Protein AF-A0A8T3XRZ5-F1 (afdb_monomer_lite)

Secondary structure (DSSP, 8-state):
-------------------------S-TTTTT-TTEEESSSSPP-GGG--SPTT---TT--S---TT-SEE--EEEEEEEEEEEE-SSS-EEEEEEEEEEEEEETTT-EE-GGGTT-HHHHHHHHHHHHHHHHHHHHHHHHHHHHTBT--EEPGGGS--HHHHHHHHHHHHHHHHHHHHHHHHHHHHHHHHHHTTTT-TT--

Radius of gyration: 25.43 Å; chains: 1; bounding box: 67×71×66 Å

Sequence (202 aa):
MTKTILGVSCLLTIAISSILFNNWSSAAYAQNDPNLIPWGENRLQFSDFQGVPDTFPDDYVGDQGDDFWAFTWTTTYYNWWPQITQNQPCMYTITAFDDNAYFYKNISWVKSEHASDMYILNHEQKHFDITEIQVRKINEIVAAEFLGKQFACPSGQSQYDAINEKISQDLQPAIDQIIQETNQMNLDYDAQTNHGMDSQMQ

Structure (mmCIF, N/CA/C/O backbone):
data_AF-A0A8T3XRZ5-F1
#
_entry.id   AF-A0A8T3XRZ5-F1
#
loop_
_atom_site.group_PDB
_atom_site.id
_atom_site.type_symbol
_atom_site.label_atom_id
_atom_site.label_alt_id
_atom_site.label_comp_id
_atom_site.label_asym_id
_atom_site.label_entity_id
_atom_site.label_seq_id
_atom_site.pdbx_PDB_ins_code
_atom_site.Cartn_x
_atom_site.Cartn_y
_atom_site.Cartn_z
_atom_site.occupancy
_atom_site.B_iso_or_equiv
_atom_site.auth_seq_id
_atom_site.auth_comp_id
_atom_site.auth_asym_id
_atom_site.auth_atom_id
_atom_site.pdbx_PDB_model_num
ATOM 1 N N . MET A 1 1 ? -46.319 -54.247 41.479 1.00 39.28 1 MET A N 1
ATOM 2 C CA . MET A 1 1 ? -45.982 -54.851 40.168 1.00 39.28 1 MET A CA 1
ATOM 3 C C . MET A 1 1 ? -47.066 -54.367 39.216 1.00 39.28 1 MET A C 1
ATOM 5 O O . MET A 1 1 ? -48.216 -54.569 39.551 1.00 39.28 1 MET A O 1
ATOM 9 N N . THR A 1 2 ? -46.856 -53.592 38.159 1.00 38.38 2 THR A N 1
ATOM 10 C CA . THR A 1 2 ? -45.688 -53.351 37.303 1.00 38.38 2 THR A CA 1
ATOM 11 C C . THR A 1 2 ? -45.967 -52.039 36.549 1.00 38.38 2 THR A C 1
ATOM 13 O O . THR A 1 2 ? -47.099 -51.783 36.151 1.00 38.38 2 THR A O 1
ATOM 16 N N . LYS A 1 3 ? -44.940 -51.194 36.404 1.00 36.56 3 LYS A N 1
ATOM 17 C CA . LYS A 1 3 ? -44.907 -49.982 35.561 1.00 36.56 3 LYS A CA 1
ATOM 18 C C . LYS A 1 3 ? -44.992 -50.346 34.069 1.00 36.56 3 LYS A C 1
ATOM 20 O O . LYS A 1 3 ? -44.602 -51.461 33.742 1.00 36.56 3 LYS A O 1
ATOM 25 N N . THR A 1 4 ? -45.404 -49.403 33.204 1.00 37.47 4 THR A N 1
ATOM 26 C CA . THR A 1 4 ? -44.738 -48.934 31.944 1.00 37.47 4 THR A CA 1
ATOM 27 C C . THR A 1 4 ? -45.658 -47.873 31.290 1.00 37.47 4 THR A C 1
ATOM 29 O O . THR A 1 4 ? -46.754 -48.209 30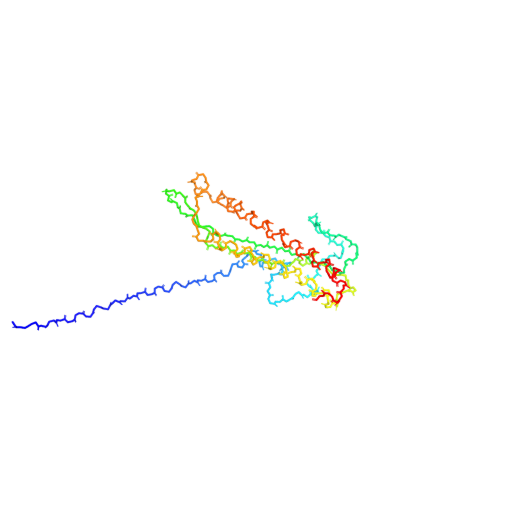.865 1.00 37.47 4 THR A O 1
ATOM 32 N N . ILE A 1 5 ? -45.458 -46.569 31.525 1.00 39.56 5 ILE A N 1
ATOM 33 C CA . ILE A 1 5 ? -44.688 -45.567 30.739 1.00 39.56 5 ILE A CA 1
ATOM 34 C C . ILE A 1 5 ? -45.301 -45.259 29.353 1.00 39.56 5 ILE A C 1
ATOM 36 O O . ILE A 1 5 ? -45.056 -45.969 28.383 1.00 39.56 5 ILE A O 1
ATOM 40 N N . LEU A 1 6 ? -46.039 -44.139 29.275 1.00 37.19 6 LEU A N 1
ATOM 41 C CA . LEU A 1 6 ? -46.280 -43.389 28.038 1.00 37.19 6 LEU A CA 1
ATOM 42 C C . LEU A 1 6 ? -44.983 -42.668 27.644 1.00 37.19 6 LEU A C 1
ATOM 44 O O . LEU A 1 6 ? -44.492 -41.822 28.391 1.00 37.19 6 LEU A O 1
ATOM 48 N N . GLY A 1 7 ? -44.443 -42.991 26.472 1.00 32.53 7 GLY A N 1
ATOM 49 C CA . GLY A 1 7 ? -43.369 -42.227 25.847 1.00 32.53 7 GLY A CA 1
ATOM 50 C C . GLY A 1 7 ? -43.933 -40.984 25.165 1.00 32.53 7 GLY A C 1
ATOM 51 O O . GLY A 1 7 ? -44.536 -41.084 24.101 1.00 32.53 7 GLY A O 1
ATOM 52 N N . VAL A 1 8 ? -43.731 -39.813 25.768 1.00 41.00 8 VAL A N 1
ATOM 53 C CA . VAL A 1 8 ? -43.855 -38.527 25.074 1.00 41.00 8 VAL A CA 1
ATOM 54 C C . VAL A 1 8 ? -42.503 -38.253 24.425 1.00 41.00 8 VAL A C 1
ATOM 56 O O . VAL A 1 8 ? -41.519 -37.979 25.109 1.00 41.00 8 VAL A O 1
ATOM 59 N N . SER A 1 9 ? -42.446 -38.379 23.102 1.00 34.31 9 SER A N 1
ATOM 60 C CA . SER A 1 9 ? -41.270 -38.010 22.319 1.00 34.31 9 SER A CA 1
ATOM 61 C C . SER A 1 9 ? -41.180 -36.485 22.269 1.00 34.31 9 SER A C 1
ATOM 63 O O . SER A 1 9 ? -41.920 -35.831 21.539 1.00 34.31 9 SER A O 1
ATOM 65 N N . CYS A 1 10 ? -40.300 -35.918 23.092 1.00 33.16 10 CYS A N 1
ATOM 66 C CA . CYS A 1 10 ? -39.935 -34.508 23.058 1.00 33.16 10 CYS A CA 1
ATOM 67 C C . CYS A 1 10 ? -39.042 -34.276 21.831 1.00 33.16 10 CYS A C 1
ATOM 69 O O . CYS A 1 10 ? -37.860 -34.618 21.842 1.00 33.16 10 CYS A O 1
ATOM 71 N N . LEU A 1 11 ? -39.614 -33.758 20.743 1.00 34.34 11 LEU A N 1
ATOM 72 C CA . LEU A 1 11 ? -38.836 -33.263 19.611 1.00 34.34 11 LEU A CA 1
ATOM 73 C C . LEU A 1 11 ? -38.225 -31.915 20.013 1.00 34.34 11 LEU A C 1
ATOM 75 O O . LEU A 1 11 ? -38.887 -30.882 19.954 1.00 34.34 11 LEU A O 1
ATOM 79 N N . LEU A 1 12 ? -36.957 -31.932 20.432 1.00 33.78 12 LEU A N 1
ATOM 80 C CA . LEU A 1 12 ? -36.115 -30.738 20.433 1.00 33.78 12 LEU A CA 1
ATOM 81 C C . LEU A 1 12 ? -35.867 -30.342 18.971 1.00 33.78 12 LEU A C 1
ATOM 83 O O . LEU A 1 12 ? -34.987 -30.884 18.305 1.00 33.78 12 LEU A O 1
ATOM 87 N N . THR A 1 13 ? -36.636 -29.390 18.458 1.00 37.16 13 THR A N 1
ATOM 88 C CA . THR A 1 13 ? -36.247 -28.644 17.261 1.00 37.16 13 THR A CA 1
ATOM 89 C C . THR A 1 13 ? -35.191 -27.624 17.670 1.00 37.16 13 THR A C 1
ATOM 91 O O . THR A 1 13 ? -35.514 -26.537 18.147 1.00 37.16 13 THR A O 1
ATOM 94 N N . ILE A 1 14 ? -33.919 -27.987 17.515 1.00 39.69 14 ILE A N 1
ATOM 95 C CA . ILE A 1 14 ? -32.822 -27.019 17.512 1.00 39.69 14 ILE A CA 1
ATOM 96 C C . ILE A 1 14 ? -32.972 -26.229 16.211 1.00 39.69 14 ILE A C 1
ATOM 98 O O . ILE A 1 14 ? -32.652 -26.724 15.132 1.00 39.69 14 ILE A O 1
ATOM 102 N N . ALA A 1 15 ? -33.522 -25.020 16.304 1.00 37.25 15 ALA A N 1
ATOM 103 C CA . ALA A 1 15 ? -33.451 -24.056 15.221 1.00 37.25 15 ALA A CA 1
ATOM 104 C C . ALA A 1 15 ? -31.984 -23.635 15.087 1.00 37.25 15 ALA A C 1
ATOM 106 O O . ALA A 1 15 ? -31.491 -22.803 15.845 1.00 37.25 15 ALA A O 1
ATOM 107 N N . ILE A 1 16 ? -31.267 -24.258 14.152 1.00 39.75 16 ILE A N 1
ATOM 108 C CA . ILE A 1 16 ? -29.979 -23.750 13.690 1.00 39.75 16 ILE A CA 1
ATOM 109 C C . ILE A 1 16 ? -30.313 -22.497 12.887 1.00 39.75 16 ILE A C 1
ATOM 111 O O . ILE A 1 16 ? -30.637 -22.565 11.704 1.00 39.75 16 ILE A O 1
ATOM 115 N N . SER A 1 17 ? -30.311 -21.347 13.553 1.00 38.88 17 SER A N 1
ATOM 116 C CA . SER A 1 17 ? -30.256 -20.056 12.885 1.00 38.88 17 SER A CA 1
ATOM 117 C C . SER A 1 17 ? -28.909 -19.982 12.177 1.00 38.88 17 SER A C 1
ATOM 119 O O . SER A 1 17 ? -27.896 -19.618 12.770 1.00 38.88 17 SER A O 1
ATOM 121 N N . SER A 1 18 ? -28.893 -20.401 10.915 1.00 37.06 18 SER A N 1
ATOM 122 C CA . SER A 1 18 ? -27.820 -20.120 9.976 1.00 37.06 18 SER A CA 1
ATOM 123 C C . SER A 1 18 ? -27.741 -18.606 9.824 1.00 3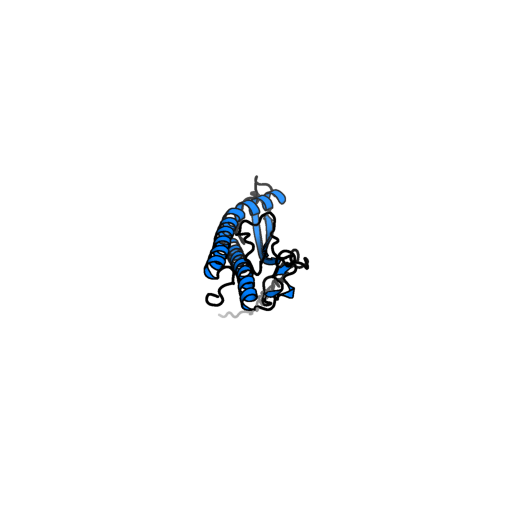7.06 18 SER A C 1
ATOM 125 O O . SER A 1 18 ? -28.510 -18.003 9.074 1.00 37.06 18 SER A O 1
ATOM 127 N N . ILE A 1 19 ? -26.845 -17.993 10.596 1.00 46.75 19 ILE A N 1
ATOM 128 C CA . ILE A 1 19 ? -26.370 -16.639 10.348 1.00 46.75 19 ILE A CA 1
ATOM 129 C C . ILE A 1 19 ? -25.668 -16.721 8.997 1.00 46.75 19 ILE A C 1
ATOM 131 O O . ILE A 1 19 ? -24.541 -17.200 8.886 1.00 46.75 19 ILE A O 1
ATOM 135 N N . LEU A 1 20 ? -26.391 -16.339 7.948 1.00 37.19 20 LEU A N 1
ATOM 136 C CA . LEU A 1 20 ? -25.789 -16.003 6.674 1.00 37.19 20 LEU A CA 1
ATOM 137 C C . LEU A 1 20 ? -24.911 -14.786 6.958 1.00 37.19 20 LEU A C 1
ATOM 139 O O . LEU A 1 20 ? -25.412 -13.673 7.110 1.00 37.19 20 LEU A O 1
ATOM 143 N N . PHE A 1 21 ? -23.607 -15.016 7.100 1.00 40.97 21 PHE A N 1
ATOM 144 C CA . PHE A 1 21 ? -22.623 -13.959 6.952 1.00 40.97 21 PHE A CA 1
ATOM 145 C C . PHE A 1 21 ? -22.767 -13.464 5.516 1.00 40.97 21 PHE A C 1
ATOM 147 O O . PHE A 1 21 ? -22.268 -14.073 4.571 1.00 40.97 21 PHE A O 1
ATOM 154 N N . ASN A 1 22 ? -23.546 -12.398 5.343 1.00 37.81 22 ASN A N 1
ATOM 155 C CA . ASN A 1 22 ? -23.473 -11.600 4.140 1.00 37.81 22 ASN A CA 1
ATOM 156 C C . ASN A 1 22 ? -22.038 -11.083 4.090 1.00 37.81 22 ASN A C 1
ATOM 158 O O . ASN A 1 22 ? -21.682 -10.180 4.844 1.00 37.81 22 ASN A O 1
ATOM 162 N N . ASN A 1 23 ? -21.224 -11.695 3.231 1.00 39.88 23 ASN A N 1
ATOM 163 C CA . ASN A 1 23 ? -19.981 -11.119 2.752 1.00 39.88 23 ASN A CA 1
ATOM 164 C C . ASN A 1 23 ? -20.349 -9.823 2.029 1.00 39.88 23 ASN A C 1
ATOM 166 O O . ASN A 1 23 ? -20.538 -9.796 0.815 1.00 39.88 23 ASN A O 1
ATOM 170 N N . TRP A 1 24 ? -20.526 -8.748 2.789 1.00 41.47 24 TRP A N 1
ATOM 171 C CA . TRP A 1 24 ? -20.353 -7.413 2.260 1.00 41.47 24 TRP A CA 1
ATOM 172 C C . TRP A 1 24 ? -18.864 -7.297 1.995 1.00 41.47 24 TRP A C 1
ATOM 174 O O . TRP A 1 24 ? -18.082 -7.009 2.890 1.00 41.47 24 TRP A O 1
ATOM 184 N N . SER A 1 25 ? -18.481 -7.638 0.769 1.00 45.94 25 SER A N 1
ATOM 185 C CA . SER A 1 25 ? -17.189 -7.283 0.207 1.00 45.94 25 SER A CA 1
ATOM 186 C C . SER A 1 25 ? -16.965 -5.797 0.478 1.00 45.94 25 SER A C 1
ATOM 188 O O . SER A 1 25 ? -17.713 -4.961 -0.034 1.00 45.94 25 SER A O 1
ATOM 190 N N . SER A 1 26 ? -15.967 -5.500 1.310 1.00 48.66 26 SER A N 1
ATOM 191 C CA . SER A 1 26 ? -15.532 -4.199 1.848 1.00 48.66 26 SER A CA 1
ATOM 192 C C . SER A 1 26 ? -14.988 -3.218 0.795 1.00 48.66 26 SER A C 1
ATOM 194 O O . SER A 1 26 ? -14.199 -2.322 1.058 1.00 48.66 26 SER A O 1
ATOM 196 N N . ALA A 1 27 ? -15.480 -3.357 -0.422 1.00 47.69 27 ALA A N 1
ATOM 197 C CA . ALA A 1 27 ? -15.045 -2.761 -1.664 1.00 47.69 27 ALA A CA 1
ATOM 198 C C . ALA A 1 27 ? -15.129 -1.226 -1.788 1.00 47.69 27 ALA A C 1
ATOM 200 O O . ALA A 1 27 ? -14.591 -0.654 -2.727 1.00 47.69 27 ALA A O 1
ATOM 201 N N . ALA A 1 28 ? -15.885 -0.520 -0.952 1.00 45.00 28 ALA A N 1
ATOM 202 C CA . ALA A 1 28 ? -16.637 0.607 -1.510 1.00 45.00 28 ALA A CA 1
ATOM 203 C C . ALA A 1 28 ? -15.894 1.952 -1.678 1.00 45.00 28 ALA A C 1
ATOM 205 O O . ALA A 1 28 ? -16.399 2.791 -2.424 1.00 45.00 28 ALA A O 1
ATOM 206 N N . TYR A 1 29 ? -14.744 2.199 -1.039 1.00 45.66 29 TYR A N 1
ATOM 207 C CA . TYR A 1 29 ? -14.179 3.563 -1.025 1.00 45.66 29 TYR A CA 1
ATOM 208 C C . TYR A 1 29 ? -12.993 3.794 -1.968 1.00 45.66 29 TYR A C 1
ATOM 210 O O . TYR A 1 29 ? -12.960 4.835 -2.616 1.00 45.66 29 TYR A O 1
ATOM 218 N N . ALA A 1 30 ? -12.090 2.826 -2.138 1.00 50.62 30 ALA A N 1
ATOM 219 C CA . ALA A 1 30 ? -10.975 2.945 -3.087 1.00 50.62 30 ALA A CA 1
ATOM 220 C C . ALA A 1 30 ? -11.247 2.289 -4.459 1.00 50.62 30 ALA A C 1
ATOM 222 O O . ALA A 1 30 ? -10.588 2.634 -5.434 1.00 50.62 30 ALA A O 1
ATOM 223 N N . GLN A 1 31 ? -12.264 1.423 -4.596 1.00 54.09 31 GLN A N 1
ATOM 224 C CA . GLN A 1 31 ? -12.586 0.779 -5.885 1.00 54.09 31 GLN A CA 1
ATOM 225 C C . GLN A 1 31 ? -13.165 1.717 -6.957 1.00 54.09 31 GLN A C 1
ATOM 227 O O . GLN A 1 31 ? -13.359 1.289 -8.092 1.00 54.09 31 GLN A O 1
ATOM 232 N N . ASN A 1 32 ? -13.467 2.974 -6.621 1.00 70.19 32 ASN A N 1
ATOM 233 C CA . ASN A 1 32 ? -14.111 3.904 -7.550 1.00 70.19 32 ASN A CA 1
ATOM 234 C C . ASN A 1 32 ? -13.160 4.946 -8.155 1.00 70.19 32 ASN A C 1
ATOM 236 O O . ASN A 1 32 ? -13.609 5.723 -8.998 1.00 70.19 32 ASN A O 1
ATOM 240 N N . ASP A 1 33 ? -11.886 4.989 -7.752 1.00 88.25 33 ASP A N 1
ATOM 241 C CA . ASP A 1 33 ? -10.912 5.849 -8.427 1.00 88.25 33 ASP A CA 1
ATOM 242 C C . ASP A 1 33 ? -10.364 5.123 -9.668 1.00 88.25 33 ASP A C 1
ATOM 244 O O . ASP A 1 33 ? -9.660 4.122 -9.526 1.00 88.25 33 ASP A O 1
ATOM 248 N N . PRO A 1 34 ? -10.648 5.598 -10.896 1.00 91.00 34 PRO A N 1
ATOM 249 C CA . PRO A 1 34 ? -10.144 4.968 -12.115 1.00 91.00 34 PRO A CA 1
ATOM 250 C C . PRO A 1 34 ? -8.614 5.044 -12.264 1.00 91.00 34 PRO A C 1
ATOM 252 O O . PRO A 1 34 ? -8.058 4.387 -13.150 1.00 91.00 34 PRO A O 1
ATOM 255 N N . ASN A 1 35 ? -7.934 5.847 -11.438 1.00 94.88 35 ASN A N 1
ATOM 256 C CA . ASN A 1 35 ? -6.477 5.933 -11.395 1.00 94.88 35 ASN A CA 1
ATOM 257 C C . ASN A 1 35 ? -5.839 4.907 -10.455 1.00 94.88 35 ASN A C 1
ATOM 259 O O . ASN A 1 35 ? -4.613 4.798 -10.454 1.00 94.88 35 ASN A O 1
ATOM 263 N N . LEU A 1 36 ? -6.634 4.165 -9.682 1.00 95.19 36 LEU A N 1
ATOM 264 C CA . LEU A 1 36 ? -6.147 3.135 -8.779 1.00 95.19 36 LEU A CA 1
ATOM 265 C C . LEU A 1 36 ? -6.440 1.746 -9.337 1.00 95.19 36 LEU A C 1
ATOM 267 O O . LEU A 1 36 ? -7.564 1.430 -9.724 1.00 95.19 36 LEU A O 1
ATOM 271 N N . ILE A 1 37 ? -5.424 0.892 -9.332 1.00 95.69 37 ILE A N 1
ATOM 272 C CA . ILE A 1 37 ? -5.576 -0.533 -9.623 1.00 95.69 37 ILE A CA 1
ATOM 273 C C . ILE A 1 37 ? -5.393 -1.281 -8.303 1.00 95.69 37 ILE A C 1
ATOM 275 O O . ILE A 1 37 ? -4.301 -1.205 -7.740 1.00 95.69 37 ILE A O 1
ATOM 279 N N . PRO A 1 38 ? -6.418 -1.974 -7.775 1.00 95.38 38 PRO A N 1
ATOM 280 C CA . PRO A 1 38 ? -6.246 -2.804 -6.589 1.00 95.38 38 PRO A CA 1
ATOM 281 C C . PRO A 1 38 ? -5.338 -3.992 -6.905 1.00 95.38 38 PRO A C 1
ATOM 283 O O . PRO A 1 38 ? -5.390 -4.549 -8.005 1.00 95.38 38 PRO A O 1
ATOM 286 N N . TRP A 1 39 ? -4.526 -4.403 -5.935 1.00 96.06 39 TRP A N 1
ATOM 287 C CA . TRP A 1 39 ? -3.685 -5.583 -6.096 1.00 96.06 39 TRP A CA 1
ATOM 288 C C . TRP A 1 39 ? -4.557 -6.836 -6.231 1.00 96.06 39 TRP A C 1
ATOM 290 O O . TRP A 1 39 ? -5.554 -6.998 -5.526 1.00 96.06 39 TRP A O 1
ATOM 300 N N . GLY A 1 40 ? -4.199 -7.733 -7.148 1.00 91.81 40 GLY A N 1
ATOM 301 C CA . GLY A 1 40 ? -4.949 -8.959 -7.400 1.00 91.81 40 GLY A CA 1
ATOM 302 C C . GLY A 1 40 ? -4.278 -9.850 -8.441 1.00 91.81 40 GLY A C 1
ATOM 303 O O . GLY A 1 40 ? -3.093 -9.714 -8.727 1.00 91.81 40 GLY A O 1
ATOM 304 N N . GLU A 1 41 ? -5.045 -10.770 -9.033 1.00 83.56 41 GLU A N 1
ATOM 305 C CA . GLU A 1 41 ? -4.515 -11.727 -10.022 1.00 83.56 41 GLU A CA 1
ATOM 306 C C . GLU A 1 41 ? -4.053 -11.060 -11.329 1.00 83.56 41 GLU A C 1
ATOM 308 O O . GLU A 1 41 ? -3.196 -11.594 -12.036 1.00 83.56 41 GLU A O 1
ATOM 313 N N . ASN A 1 42 ? -4.607 -9.889 -11.653 1.00 87.88 42 ASN A N 1
ATOM 314 C CA . ASN A 1 42 ? -4.204 -9.129 -12.827 1.00 87.88 42 ASN A CA 1
ATOM 315 C C . ASN A 1 42 ? -2.865 -8.437 -12.560 1.00 87.88 42 ASN A C 1
ATOM 317 O O . ASN A 1 42 ? -2.761 -7.580 -11.685 1.00 87.88 42 ASN A O 1
ATOM 321 N N . ARG A 1 43 ? -1.853 -8.801 -13.347 1.00 94.94 43 ARG A N 1
ATOM 322 C CA . ARG A 1 43 ? -0.552 -8.127 -13.357 1.00 94.94 43 ARG A CA 1
ATOM 323 C C . ARG A 1 43 ? -0.640 -6.781 -14.075 1.00 94.94 43 ARG A C 1
ATOM 325 O O . ARG A 1 43 ? -1.448 -6.631 -14.995 1.00 94.94 43 ARG A O 1
ATOM 332 N N . LEU A 1 44 ? 0.230 -5.855 -13.680 1.00 97.44 44 LEU A N 1
ATOM 333 C CA . LEU A 1 44 ? 0.418 -4.568 -14.337 1.00 97.44 44 LEU A CA 1
ATOM 334 C C . LEU A 1 44 ? 0.779 -4.762 -15.810 1.00 97.44 44 LEU A C 1
ATOM 336 O O . LEU A 1 44 ? 1.461 -5.713 -16.198 1.00 97.44 44 LEU A O 1
ATOM 340 N N . GLN A 1 45 ? 0.330 -3.822 -16.628 1.00 97.62 45 GLN A N 1
ATOM 341 C CA . GLN A 1 45 ? 0.664 -3.709 -18.039 1.00 97.62 45 GLN A CA 1
ATOM 342 C C . GLN A 1 45 ? 1.212 -2.311 -18.302 1.00 97.62 45 GLN A C 1
ATOM 344 O O . GLN A 1 45 ? 0.854 -1.360 -17.617 1.00 97.62 45 GLN A O 1
ATOM 349 N N . PHE A 1 46 ? 2.020 -2.134 -19.348 1.00 97.94 46 PHE A N 1
ATOM 350 C CA . PHE A 1 46 ? 2.551 -0.806 -19.679 1.00 97.94 46 PHE A CA 1
ATOM 351 C C . PHE A 1 46 ? 1.470 0.264 -19.902 1.00 97.94 46 PHE A C 1
ATOM 353 O O . PHE A 1 46 ? 1.708 1.433 -19.628 1.00 97.94 46 PHE A O 1
ATOM 360 N N . SER A 1 47 ? 0.260 -0.116 -20.330 1.00 97.19 47 SER A N 1
ATOM 361 C CA . SER A 1 47 ? -0.879 0.808 -20.453 1.00 97.19 47 SER A CA 1
ATOM 362 C C . SER A 1 47 ? -1.381 1.388 -19.123 1.00 97.19 47 SER A C 1
ATOM 364 O O . SER A 1 47 ? -2.166 2.345 -19.123 1.00 97.19 47 SER A O 1
ATOM 366 N N . ASP A 1 48 ? -0.965 0.804 -17.999 1.00 97.94 48 ASP A N 1
ATOM 367 C CA . ASP A 1 48 ? -1.301 1.273 -16.659 1.00 97.94 48 ASP A CA 1
ATOM 368 C C . ASP A 1 48 ? -0.393 2.419 -16.199 1.00 97.94 48 ASP A C 1
ATOM 370 O O . ASP A 1 48 ? -0.811 3.213 -15.360 1.00 97.94 48 ASP A O 1
ATOM 374 N N . PHE A 1 49 ? 0.792 2.565 -16.798 1.00 97.94 49 PHE A N 1
ATOM 375 C CA . PHE A 1 49 ? 1.759 3.625 -16.517 1.00 97.94 49 PHE A CA 1
ATOM 376 C C . PHE A 1 49 ? 1.391 4.869 -17.329 1.00 97.94 49 PHE A C 1
ATOM 378 O O . PHE A 1 49 ? 1.699 4.978 -18.516 1.00 97.94 49 PHE A O 1
ATOM 385 N N . GLN A 1 50 ? 0.659 5.787 -16.703 1.00 97.81 50 GLN A N 1
ATOM 386 C CA . GLN A 1 50 ? 0.063 6.963 -17.349 1.00 97.81 50 GLN A CA 1
ATOM 387 C C . GLN A 1 50 ? 0.692 8.281 -16.887 1.00 97.81 50 GLN A C 1
ATOM 389 O O . GLN A 1 50 ? 0.270 9.349 -17.336 1.00 97.81 50 GLN A O 1
ATOM 394 N N . GLY A 1 51 ? 1.669 8.214 -15.983 1.00 96.50 51 GLY A N 1
ATOM 395 C CA . GLY A 1 51 ? 2.441 9.355 -15.521 1.00 96.50 51 GLY A CA 1
ATOM 396 C C . GLY A 1 51 ? 3.417 9.891 -16.563 1.00 96.50 51 GLY A C 1
ATOM 397 O O . GLY A 1 51 ? 3.668 9.289 -17.610 1.00 96.50 51 GLY A O 1
ATOM 398 N N . VAL A 1 52 ? 3.976 11.058 -16.255 1.00 95.44 52 VAL A N 1
ATOM 399 C CA . VAL A 1 52 ? 5.000 11.705 -17.078 1.00 95.44 52 VAL A CA 1
ATOM 400 C C . VAL A 1 52 ? 6.374 11.202 -16.623 1.00 95.44 52 VAL A C 1
ATOM 402 O O . VAL A 1 52 ? 6.651 11.281 -15.426 1.00 95.44 52 VAL A O 1
ATOM 405 N N . PRO A 1 53 ? 7.236 10.703 -17.530 1.00 94.50 53 PRO A N 1
ATOM 406 C CA . PRO A 1 53 ? 8.586 10.288 -17.169 1.00 94.50 53 PRO A CA 1
ATOM 407 C C . PRO A 1 53 ? 9.372 11.357 -16.412 1.00 94.50 53 PRO A C 1
ATOM 409 O O . PRO A 1 53 ? 9.193 12.550 -16.663 1.00 94.50 53 PRO A O 1
ATOM 412 N N . ASP A 1 54 ? 10.226 10.902 -15.495 1.00 91.00 54 ASP A N 1
ATOM 413 C CA . ASP A 1 54 ? 11.085 11.739 -14.649 1.00 91.00 54 ASP A CA 1
ATOM 414 C C . ASP A 1 54 ? 10.298 12.736 -13.764 1.00 91.00 54 ASP A C 1
ATOM 416 O O . ASP A 1 54 ? 10.799 13.796 -13.385 1.00 91.00 54 ASP A O 1
ATOM 420 N N . THR A 1 55 ? 9.042 12.407 -13.424 1.00 91.00 55 THR A N 1
ATOM 421 C CA . THR A 1 55 ? 8.247 13.145 -12.429 1.00 91.00 55 THR A CA 1
ATOM 422 C C . THR A 1 55 ? 8.006 12.301 -11.183 1.00 91.00 55 THR A C 1
ATOM 424 O O . THR A 1 55 ? 7.699 11.113 -11.274 1.00 91.00 55 THR A O 1
ATOM 427 N N . PHE A 1 56 ? 8.135 12.921 -10.011 1.00 88.94 56 PHE A N 1
ATOM 428 C CA . PHE A 1 56 ? 7.968 12.268 -8.713 1.00 88.94 56 PHE A CA 1
ATOM 429 C C . PHE A 1 56 ? 7.010 13.083 -7.832 1.00 88.94 56 PHE A C 1
ATOM 431 O O . PHE A 1 56 ? 6.974 14.311 -7.960 1.00 88.94 56 PHE A O 1
ATOM 438 N N . PRO A 1 57 ? 6.236 12.438 -6.942 1.00 86.81 57 PRO A N 1
ATOM 439 C CA . PRO A 1 57 ? 5.470 13.136 -5.911 1.00 86.81 57 PRO A CA 1
ATOM 440 C C . PRO A 1 57 ? 6.361 13.977 -4.982 1.00 86.81 57 PRO A C 1
ATOM 442 O O . PRO A 1 57 ? 7.500 13.603 -4.708 1.00 86.81 57 PRO A O 1
ATOM 445 N N . ASP A 1 58 ? 5.829 15.087 -4.456 1.00 84.38 58 ASP A N 1
ATOM 446 C CA . ASP A 1 58 ? 6.566 16.013 -3.573 1.00 84.38 58 ASP A CA 1
ATOM 447 C C . ASP A 1 58 ? 7.110 15.340 -2.295 1.00 84.38 58 ASP A C 1
ATOM 449 O O . ASP A 1 58 ? 8.082 15.809 -1.704 1.00 84.38 58 ASP A O 1
ATOM 453 N N . ASP A 1 59 ? 6.473 14.257 -1.847 1.00 81.94 59 ASP A N 1
ATOM 454 C CA . ASP A 1 59 ? 6.829 13.478 -0.661 1.00 81.94 59 ASP A CA 1
ATOM 455 C C . ASP A 1 59 ? 7.712 12.255 -0.965 1.00 81.94 59 ASP A C 1
ATOM 457 O O . ASP A 1 59 ? 8.027 11.479 -0.060 1.00 81.94 59 ASP A O 1
ATOM 461 N N . TYR A 1 60 ? 8.158 12.083 -2.213 1.00 81.25 60 TYR A N 1
ATOM 462 C CA . TYR A 1 60 ? 9.047 10.988 -2.579 1.00 81.25 60 TYR A CA 1
ATOM 463 C C . TYR A 1 60 ? 10.460 11.183 -2.008 1.00 81.25 60 TYR A C 1
ATOM 465 O O . TYR A 1 60 ? 11.174 12.131 -2.334 1.00 81.25 60 TYR A O 1
ATOM 473 N N . VAL A 1 61 ? 10.875 10.235 -1.167 1.00 72.19 61 VAL A N 1
ATOM 474 C CA . VAL A 1 61 ? 12.161 10.221 -0.442 1.00 72.19 61 VAL A CA 1
ATOM 475 C C . VAL A 1 61 ? 13.185 9.225 -1.012 1.00 72.19 61 VAL A C 1
ATOM 477 O O . VAL A 1 61 ? 14.215 8.982 -0.385 1.00 72.19 61 VAL A O 1
ATOM 480 N N . GLY A 1 62 ? 12.913 8.644 -2.186 1.00 72.06 62 GLY A N 1
ATOM 481 C CA . GLY A 1 62 ? 13.844 7.756 -2.890 1.00 72.06 62 GLY A CA 1
ATOM 482 C C . GLY A 1 62 ? 14.892 8.501 -3.719 1.00 72.06 62 GLY A C 1
ATOM 483 O O . GLY A 1 62 ? 14.925 9.733 -3.753 1.00 72.06 62 GLY A O 1
ATOM 484 N N . ASP A 1 63 ? 15.764 7.740 -4.379 1.00 70.44 63 ASP A N 1
ATOM 485 C CA . ASP A 1 63 ? 16.668 8.298 -5.384 1.00 70.44 63 ASP A CA 1
ATOM 486 C C . ASP A 1 63 ? 15.829 8.890 -6.529 1.00 70.44 63 ASP A C 1
ATOM 488 O O . ASP A 1 63 ? 14.857 8.280 -6.954 1.00 70.44 63 ASP A O 1
ATOM 492 N N . GLN A 1 64 ? 16.164 10.099 -6.978 1.00 72.69 64 GLN A N 1
ATOM 493 C CA . GLN A 1 64 ? 15.476 10.831 -8.053 1.00 72.69 64 GLN A CA 1
ATOM 494 C C . GLN A 1 64 ? 16.372 10.955 -9.293 1.00 72.69 64 GLN A C 1
ATOM 496 O O . GLN A 1 64 ? 16.208 11.878 -10.087 1.00 72.69 64 GLN A O 1
ATOM 501 N N . GLY A 1 65 ? 17.378 10.085 -9.418 1.00 64.31 65 GLY A N 1
ATOM 502 C CA . GLY A 1 65 ? 18.314 10.104 -10.533 1.00 64.31 65 GLY A CA 1
ATOM 503 C C . GLY A 1 65 ? 17.624 10.040 -11.900 1.00 64.31 65 GLY A C 1
ATOM 504 O O . GLY A 1 65 ? 16.642 9.328 -12.095 1.00 64.31 65 GLY A O 1
ATOM 505 N N . ASP A 1 66 ? 18.200 10.741 -12.879 1.00 62.81 66 ASP A N 1
ATOM 506 C CA . ASP A 1 66 ? 17.707 10.798 -14.266 1.00 62.81 66 ASP A CA 1
ATOM 507 C C . ASP A 1 66 ? 17.824 9.444 -15.015 1.00 62.81 66 ASP A C 1
ATOM 509 O O . ASP A 1 66 ? 17.391 9.310 -16.166 1.00 62.81 66 ASP A O 1
ATOM 513 N N . ASP A 1 67 ? 18.410 8.429 -14.375 1.00 79.62 67 ASP A N 1
ATOM 514 C CA . ASP A 1 67 ? 18.784 7.152 -14.986 1.00 79.62 67 ASP A CA 1
ATOM 515 C C . ASP A 1 67 ? 17.682 6.075 -14.912 1.00 79.62 67 ASP A C 1
ATOM 517 O O . ASP A 1 67 ? 17.840 5.009 -15.508 1.00 79.62 67 ASP A O 1
ATOM 521 N N . PHE A 1 68 ? 16.542 6.322 -14.249 1.00 88.31 68 PHE A N 1
ATOM 522 C CA . PHE A 1 68 ? 15.470 5.317 -14.177 1.00 88.31 68 PHE A CA 1
ATOM 523 C C . PHE A 1 68 ? 14.753 5.118 -15.509 1.00 88.31 68 PHE A C 1
ATOM 525 O O . PHE A 1 68 ? 14.486 6.067 -16.251 1.00 88.31 68 PHE A O 1
ATOM 532 N N . TRP A 1 69 ? 14.393 3.869 -15.801 1.00 93.44 69 TRP A N 1
ATOM 533 C CA . TRP A 1 69 ? 13.630 3.507 -17.000 1.00 93.44 69 TRP A CA 1
ATOM 534 C C . TRP A 1 69 ? 12.121 3.493 -16.749 1.00 93.44 69 TRP A C 1
ATOM 536 O O . TRP A 1 69 ? 11.342 3.697 -17.683 1.00 93.44 69 TRP A O 1
ATOM 546 N N . ALA A 1 70 ? 11.706 3.288 -15.501 1.00 95.12 70 ALA A N 1
ATOM 547 C CA . ALA A 1 70 ? 10.324 3.318 -15.057 1.00 95.12 70 ALA A CA 1
ATOM 548 C C . ALA A 1 70 ? 10.241 3.682 -13.569 1.00 95.12 70 ALA A C 1
ATOM 550 O O . ALA A 1 70 ? 11.253 3.763 -12.877 1.00 95.12 70 ALA A O 1
ATOM 551 N N . PHE A 1 71 ? 9.020 3.943 -13.117 1.00 95.12 71 PHE A N 1
ATOM 552 C CA . PHE A 1 71 ? 8.699 4.262 -11.740 1.00 95.12 71 PHE A CA 1
ATOM 553 C C . PHE A 1 71 ? 7.297 3.767 -11.396 1.00 95.12 71 PHE A C 1
ATOM 555 O O . PHE A 1 71 ? 6.328 4.054 -12.110 1.00 95.12 71 PHE A O 1
ATOM 562 N N . THR A 1 72 ? 7.189 3.087 -10.258 1.00 95.56 72 THR A N 1
ATOM 563 C CA . THR A 1 72 ? 5.933 2.593 -9.698 1.00 95.56 72 THR A CA 1
ATOM 564 C C . THR A 1 72 ? 5.604 3.304 -8.402 1.00 95.56 72 THR A C 1
ATOM 566 O O . THR A 1 72 ? 6.329 3.212 -7.413 1.00 95.56 72 THR A O 1
ATOM 569 N N . TRP A 1 73 ? 4.439 3.943 -8.377 1.00 95.44 73 TRP A N 1
ATOM 570 C CA . TRP A 1 73 ? 3.851 4.455 -7.153 1.00 95.44 73 TRP A CA 1
ATOM 571 C C . TRP A 1 73 ? 2.720 3.561 -6.674 1.00 95.44 73 TRP A C 1
ATOM 573 O O . TRP A 1 73 ? 1.794 3.220 -7.419 1.00 95.44 73 TRP A O 1
ATOM 583 N N . THR A 1 74 ? 2.757 3.233 -5.389 1.00 95.38 74 THR A N 1
ATOM 584 C CA . THR A 1 74 ? 1.732 2.417 -4.743 1.00 95.38 74 THR A CA 1
ATOM 585 C C . THR A 1 74 ? 1.282 3.066 -3.447 1.00 95.38 74 THR A C 1
ATOM 587 O O . THR A 1 74 ? 1.981 3.888 -2.861 1.00 95.38 74 THR A O 1
ATOM 590 N N . THR A 1 75 ? 0.084 2.716 -3.006 1.00 93.75 75 THR A N 1
ATOM 591 C CA . THR A 1 75 ? -0.488 3.198 -1.753 1.00 93.75 75 THR A CA 1
ATOM 592 C C . THR A 1 75 ? -1.316 2.098 -1.105 1.00 93.75 75 THR A C 1
ATOM 594 O O . THR A 1 75 ? -1.656 1.104 -1.753 1.00 93.75 75 THR A O 1
ATOM 597 N N . THR A 1 76 ? -1.648 2.269 0.170 1.00 94.75 76 THR A N 1
ATOM 598 C CA . THR A 1 76 ? -2.580 1.388 0.868 1.00 94.75 76 THR A CA 1
ATOM 599 C C . THR A 1 76 ? -3.767 2.189 1.376 1.00 94.75 76 THR A C 1
ATOM 601 O O . THR A 1 76 ? -3.637 3.354 1.757 1.00 94.75 76 THR A O 1
ATOM 604 N N . TYR A 1 77 ? -4.943 1.570 1.364 1.00 93.94 77 TYR A N 1
ATOM 605 C CA . TYR A 1 77 ? -6.134 2.138 1.981 1.00 93.94 77 TYR A CA 1
ATOM 606 C C . TYR A 1 77 ? -6.735 1.123 2.928 1.00 93.94 77 TYR A C 1
ATOM 608 O O . TYR A 1 77 ? -7.239 0.084 2.490 1.00 93.94 77 TYR A O 1
ATOM 616 N N . TYR A 1 78 ? -6.754 1.490 4.207 1.00 93.75 78 TYR A N 1
ATOM 617 C CA . TYR A 1 78 ? -7.403 0.710 5.239 1.00 93.75 78 TYR A CA 1
ATOM 618 C C . TYR A 1 78 ? -8.656 1.376 5.791 1.00 93.75 78 TYR A C 1
ATOM 620 O O . TYR A 1 78 ? -8.793 2.598 5.825 1.00 93.75 78 TYR A O 1
ATOM 628 N N . ASN A 1 79 ? -9.572 0.539 6.265 1.00 94.38 79 ASN A N 1
ATOM 629 C CA . ASN A 1 79 ? -10.765 0.937 6.995 1.00 94.38 79 ASN A CA 1
ATOM 630 C C . ASN A 1 79 ? -10.952 0.044 8.223 1.00 94.38 79 ASN A C 1
ATOM 632 O O . ASN A 1 79 ? -10.541 -1.116 8.238 1.00 94.38 79 ASN A O 1
ATOM 636 N N . TRP A 1 80 ? -11.631 0.570 9.241 1.00 96.31 80 TRP A N 1
ATOM 637 C CA . TRP A 1 80 ? -12.040 -0.187 10.422 1.00 96.31 80 TRP A CA 1
ATOM 638 C C . TRP A 1 80 ? -13.484 0.117 10.809 1.00 96.31 80 TRP A C 1
ATOM 640 O O . TRP A 1 80 ? -14.009 1.202 10.559 1.00 96.31 80 TRP A O 1
ATOM 650 N N . TRP A 1 81 ? -14.120 -0.843 11.479 1.00 96.81 81 TRP A N 1
ATOM 651 C CA . TRP A 1 81 ? -15.511 -0.735 11.919 1.00 96.81 81 TRP A CA 1
ATOM 652 C C . TRP A 1 81 ? -15.623 -0.957 13.429 1.00 96.81 81 TRP A C 1
ATOM 654 O O . TRP A 1 81 ? -15.619 -2.108 13.888 1.00 96.81 81 TRP A O 1
ATOM 664 N N . PRO A 1 82 ? -15.730 0.118 14.230 1.00 96.44 82 PRO A N 1
ATOM 665 C CA . PRO A 1 82 ? -15.877 -0.001 15.666 1.00 96.44 82 PRO A CA 1
ATOM 666 C C . PRO A 1 82 ? -17.347 -0.189 16.053 1.00 96.44 82 PRO A C 1
ATOM 668 O O . PRO A 1 82 ? -18.232 0.546 15.620 1.00 96.44 82 PRO A O 1
ATOM 671 N N . GLN A 1 83 ? -17.604 -1.141 16.942 1.00 95.94 83 GLN A N 1
ATOM 672 C CA . GLN A 1 83 ? -18.879 -1.299 17.627 1.00 95.94 83 GLN A CA 1
ATOM 673 C C . GLN A 1 83 ? -18.753 -0.790 19.062 1.00 95.94 83 GLN A C 1
ATOM 675 O O . GLN A 1 83 ? -17.946 -1.292 19.843 1.00 95.94 83 GLN A O 1
ATOM 680 N N . ILE A 1 84 ? -19.583 0.189 19.423 1.00 94.88 84 ILE A N 1
ATOM 681 C CA . ILE A 1 84 ? -19.581 0.807 20.753 1.00 94.88 84 ILE A CA 1
ATOM 682 C C . ILE A 1 84 ? -20.634 0.135 21.635 1.00 94.88 84 ILE A C 1
ATOM 684 O O . ILE A 1 84 ? -21.801 0.023 21.263 1.00 94.88 84 ILE A O 1
ATOM 688 N N . THR A 1 85 ? -20.229 -0.265 22.836 1.00 89.56 85 THR A N 1
ATOM 689 C CA . THR A 1 85 ? -21.110 -0.771 23.890 1.00 89.56 85 THR A CA 1
ATOM 690 C C . THR A 1 85 ? -21.281 0.306 24.959 1.00 89.56 85 THR A C 1
ATOM 692 O O . THR A 1 85 ? -20.364 0.592 25.727 1.00 89.56 85 THR A O 1
ATOM 695 N N . GLN A 1 86 ? -22.477 0.895 25.032 1.00 78.38 86 GLN A N 1
ATOM 696 C CA . GLN A 1 86 ? -22.806 2.027 25.915 1.00 78.38 86 GLN A CA 1
ATOM 697 C C . GLN A 1 86 ? -23.084 1.624 27.381 1.00 78.38 86 GLN A C 1
ATOM 699 O O . GLN A 1 86 ? -23.909 2.236 28.058 1.00 78.38 86 GLN A O 1
ATOM 704 N N . ASN A 1 87 ? -22.413 0.586 27.886 1.00 73.81 87 ASN A N 1
ATOM 705 C CA . ASN A 1 87 ? -22.532 0.179 29.288 1.00 73.81 87 ASN A CA 1
ATOM 706 C C . ASN A 1 87 ? -21.665 1.072 30.194 1.00 73.81 87 ASN A C 1
ATOM 708 O O . ASN A 1 87 ? -20.921 1.922 29.716 1.00 73.81 87 ASN A O 1
ATOM 712 N N . GLN A 1 88 ? -21.778 0.905 31.513 1.00 79.38 88 GLN A N 1
ATOM 713 C CA . GLN A 1 88 ? -20.850 1.492 32.485 1.00 79.38 88 GLN A CA 1
ATOM 714 C C . GLN A 1 88 ? -19.913 0.373 32.978 1.00 79.38 88 GLN A C 1
ATOM 716 O O . GLN A 1 88 ? -20.385 -0.497 33.715 1.00 79.38 88 GLN A O 1
ATOM 721 N N . PRO A 1 89 ? -18.624 0.341 32.577 1.00 88.75 89 PRO A N 1
ATOM 722 C CA . PRO A 1 89 ? -17.910 1.343 31.773 1.00 88.75 89 PRO A CA 1
ATOM 723 C C . PRO A 1 89 ? -18.193 1.253 30.260 1.00 88.75 89 PRO A C 1
ATOM 725 O O . PRO A 1 89 ? -18.548 0.188 29.751 1.00 88.75 89 PRO A O 1
ATOM 728 N N . CYS A 1 90 ? -18.010 2.377 29.551 1.00 93.94 90 CYS A N 1
ATOM 729 C CA . CYS A 1 90 ? -18.123 2.442 28.089 1.00 93.94 90 CYS A CA 1
ATOM 730 C C . CYS A 1 90 ? -16.983 1.652 27.448 1.00 93.94 90 CYS A C 1
ATOM 732 O O . CYS A 1 90 ? -15.814 1.889 27.769 1.00 93.94 90 CYS A O 1
ATOM 734 N N . MET A 1 91 ? -17.327 0.768 26.510 1.00 96.00 91 MET A N 1
ATOM 735 C CA . MET A 1 91 ? -16.370 -0.065 25.779 1.00 96.00 91 MET A CA 1
ATOM 736 C C . MET A 1 91 ? -16.592 0.036 24.270 1.00 96.00 91 MET A C 1
ATOM 738 O O . MET A 1 91 ? -17.704 0.311 23.819 1.00 96.00 91 MET A O 1
ATOM 742 N N . TYR A 1 92 ? -15.565 -0.257 23.480 1.00 96.00 92 TYR A N 1
ATOM 743 C CA . TYR A 1 92 ? -15.682 -0.469 22.042 1.00 96.00 92 TYR A CA 1
ATOM 744 C C . TYR A 1 92 ? -14.898 -1.710 21.597 1.00 96.00 92 TYR A C 1
ATOM 746 O O . TYR A 1 92 ? -13.970 -2.152 22.275 1.00 96.00 92 TYR A O 1
ATOM 754 N N . THR A 1 93 ? -15.287 -2.269 20.455 1.00 97.12 93 THR A N 1
ATOM 755 C CA . THR A 1 93 ? -14.619 -3.399 19.799 1.00 97.12 93 THR A CA 1
ATOM 756 C C . THR A 1 93 ? -14.436 -3.084 18.328 1.00 97.12 93 THR A C 1
ATOM 758 O O . THR A 1 93 ? -15.386 -2.659 17.676 1.00 97.12 93 THR A O 1
ATOM 761 N N . ILE A 1 94 ? -13.244 -3.323 17.785 1.00 97.56 94 ILE A N 1
ATOM 762 C CA . ILE A 1 94 ? -13.034 -3.296 16.336 1.00 97.56 94 ILE A CA 1
ATOM 763 C C . ILE A 1 94 ? -13.574 -4.618 15.785 1.00 97.56 94 ILE A C 1
ATOM 765 O O . ILE A 1 94 ? -13.066 -5.695 16.103 1.00 97.56 94 ILE A O 1
ATOM 769 N N . THR A 1 95 ? -14.666 -4.539 15.028 1.00 97.56 95 THR A N 1
ATOM 770 C CA . THR A 1 95 ? -15.400 -5.714 14.521 1.00 97.56 95 THR A CA 1
ATOM 771 C C . THR A 1 95 ? -14.899 -6.193 13.169 1.00 97.56 95 THR A C 1
ATOM 773 O O . THR A 1 95 ? -15.017 -7.374 12.858 1.00 97.56 95 THR A O 1
ATOM 776 N N . ALA A 1 96 ? -14.315 -5.286 12.394 1.00 97.12 96 ALA A N 1
ATOM 777 C CA . ALA A 1 96 ? -13.664 -5.573 11.132 1.00 97.12 96 ALA A CA 1
ATOM 778 C C . ALA A 1 96 ? -12.558 -4.545 10.886 1.00 97.12 96 ALA A C 1
ATOM 780 O O . ALA A 1 96 ? -12.634 -3.407 11.365 1.00 97.12 96 ALA A O 1
ATOM 781 N N . PHE A 1 97 ? -11.560 -4.972 10.127 1.00 96.81 97 PHE A N 1
ATOM 782 C CA . PHE A 1 97 ? -10.480 -4.168 9.581 1.00 96.81 97 PHE A CA 1
ATOM 783 C C . PHE A 1 97 ? -10.180 -4.716 8.188 1.00 96.81 97 PHE A C 1
ATOM 785 O O . PHE A 1 97 ? -10.255 -5.930 7.990 1.00 96.81 97 PHE A O 1
ATOM 792 N N . ASP A 1 98 ? -9.903 -3.832 7.243 1.00 94.56 98 ASP A N 1
ATOM 793 C CA . ASP A 1 98 ? -9.586 -4.201 5.869 1.00 94.56 98 ASP A CA 1
ATOM 794 C C . ASP A 1 98 ? -8.581 -3.205 5.305 1.00 94.56 98 ASP A C 1
ATOM 796 O O . ASP A 1 98 ? -8.933 -2.038 5.139 1.00 94.56 98 ASP A O 1
ATOM 800 N N . ASP A 1 99 ? -7.358 -3.662 5.046 1.00 96.88 99 ASP A N 1
ATOM 801 C CA . ASP A 1 99 ? -6.319 -2.934 4.316 1.00 96.88 99 ASP A CA 1
ATOM 802 C C . ASP A 1 99 ? -6.107 -3.553 2.932 1.00 96.88 99 ASP A C 1
ATOM 804 O O . ASP A 1 99 ? -6.150 -4.775 2.778 1.00 96.88 99 ASP A O 1
ATOM 808 N N . ASN A 1 100 ? -5.872 -2.706 1.931 1.00 96.12 100 ASN A N 1
ATOM 809 C CA . ASN A 1 100 ? -5.739 -3.086 0.527 1.00 96.12 100 ASN A CA 1
ATOM 810 C C . ASN A 1 100 ? -4.620 -2.287 -0.149 1.00 96.12 100 ASN A C 1
ATOM 812 O O . ASN A 1 100 ? -4.475 -1.090 0.099 1.00 96.12 100 ASN A O 1
ATOM 816 N N . ALA A 1 101 ? -3.872 -2.937 -1.045 1.00 97.00 101 ALA A N 1
ATOM 817 C CA . ALA A 1 101 ? -2.793 -2.322 -1.817 1.00 97.00 101 ALA A CA 1
ATOM 818 C C . ALA A 1 101 ? -3.309 -1.825 -3.170 1.00 97.00 101 ALA A C 1
ATOM 820 O O . ALA A 1 101 ? -4.092 -2.511 -3.831 1.00 97.00 101 ALA A O 1
ATOM 821 N N . TYR A 1 102 ? -2.829 -0.661 -3.602 1.00 96.81 102 TYR A N 1
ATOM 822 C CA . TYR A 1 102 ? -3.216 -0.030 -4.859 1.00 96.81 102 TYR A CA 1
ATOM 823 C C . TYR A 1 102 ? -2.002 0.489 -5.623 1.00 96.81 102 TYR A C 1
ATOM 825 O O . TYR A 1 102 ? -1.095 1.076 -5.038 1.00 96.81 102 TYR A O 1
ATOM 833 N N . PHE A 1 103 ? -2.021 0.315 -6.940 1.00 97.44 103 PHE A N 1
ATOM 834 C CA . PHE A 1 103 ? -1.100 0.944 -7.881 1.00 97.44 103 PHE A CA 1
ATOM 835 C C . PHE A 1 103 ? -1.714 2.236 -8.425 1.00 97.44 103 PHE A C 1
ATOM 837 O O . PHE A 1 103 ? -2.893 2.247 -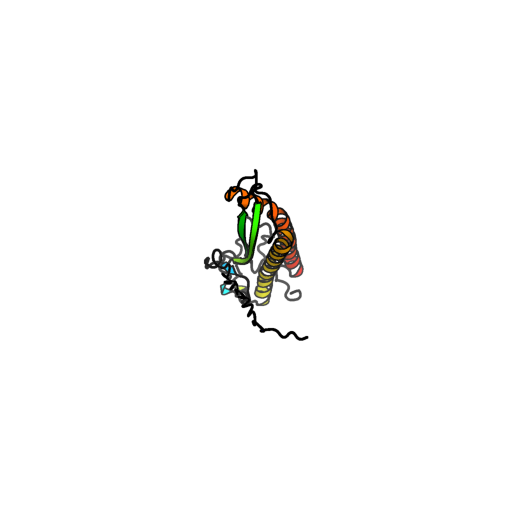8.788 1.00 97.44 103 PHE A O 1
ATOM 844 N N . TYR A 1 104 ? -0.926 3.312 -8.501 1.00 96.56 104 TYR A N 1
ATOM 845 C CA . TYR A 1 104 ? -1.402 4.637 -8.898 1.00 96.56 104 TYR A CA 1
ATOM 846 C C . TYR A 1 104 ? -0.935 4.996 -10.313 1.00 96.56 104 TYR A C 1
ATOM 848 O O . TYR A 1 104 ? 0.217 5.357 -10.555 1.00 96.56 104 TYR A O 1
ATOM 856 N N . LYS A 1 105 ? -1.864 4.942 -11.267 1.00 97.56 105 LYS A N 1
ATOM 857 C CA . LYS A 1 105 ? -1.576 5.020 -12.706 1.00 97.56 105 LYS A CA 1
ATOM 858 C C . LYS A 1 105 ? -0.976 6.345 -13.169 1.00 97.56 105 LYS A C 1
ATOM 860 O O . LYS A 1 105 ? -0.069 6.355 -13.988 1.00 97.56 105 LYS A O 1
ATOM 865 N N . ASN A 1 106 ? -1.507 7.468 -12.692 1.00 96.44 106 ASN A N 1
ATOM 866 C CA . ASN A 1 106 ? -1.202 8.806 -13.221 1.00 96.44 106 ASN A CA 1
ATOM 867 C C . ASN A 1 106 ? 0.134 9.397 -12.731 1.00 96.44 106 ASN A C 1
ATOM 869 O O . ASN A 1 106 ? 0.538 10.450 -13.215 1.00 96.44 106 ASN A O 1
ATOM 873 N N . ILE A 1 107 ? 0.790 8.739 -11.779 1.00 95.25 107 ILE A N 1
ATOM 874 C CA . ILE A 1 107 ? 2.101 9.123 -11.244 1.00 95.25 107 ILE A CA 1
ATOM 875 C C . ILE A 1 107 ? 3.138 8.015 -11.422 1.00 95.25 107 ILE A C 1
ATOM 877 O O . ILE A 1 107 ? 4.325 8.285 -11.304 1.00 95.25 107 ILE A O 1
ATOM 881 N N . SER A 1 108 ? 2.711 6.802 -11.780 1.00 97.00 108 SER A N 1
ATOM 882 C CA . SER A 1 108 ? 3.604 5.743 -12.251 1.00 97.00 108 SER A CA 1
ATOM 883 C C . SER A 1 108 ? 3.875 5.915 -13.743 1.00 97.00 108 SER A C 1
ATOM 885 O O . SER A 1 108 ? 2.948 6.149 -14.524 1.00 97.00 108 SER A O 1
ATOM 887 N N . TRP A 1 109 ? 5.125 5.788 -14.168 1.00 97.31 109 TRP A N 1
ATOM 888 C CA . TRP A 1 109 ? 5.542 6.074 -15.541 1.00 97.31 109 TRP A CA 1
ATOM 889 C C . TRP A 1 109 ? 6.598 5.090 -16.044 1.00 97.31 109 TRP A C 1
ATOM 891 O O . TRP A 1 109 ? 7.266 4.414 -15.272 1.00 97.31 109 TRP A O 1
ATOM 901 N N . VAL A 1 110 ? 6.747 5.012 -17.365 1.00 96.69 110 VAL A N 1
ATOM 902 C CA . VAL A 1 110 ? 7.809 4.263 -18.050 1.00 96.69 110 VAL A CA 1
ATOM 903 C C . VAL A 1 110 ? 8.312 5.098 -19.224 1.00 96.69 110 VAL A C 1
ATOM 905 O O . VAL A 1 110 ? 7.517 5.712 -19.942 1.00 96.69 110 VAL A O 1
ATOM 908 N N . LYS A 1 111 ? 9.630 5.147 -19.428 1.00 95.25 111 LYS A N 1
ATOM 909 C CA . LYS A 1 111 ? 10.232 5.793 -20.600 1.00 95.25 111 LYS A CA 1
ATOM 910 C C . LYS A 1 111 ? 9.839 5.027 -21.863 1.00 95.25 111 LYS A C 1
ATOM 912 O O . LYS A 1 111 ? 9.835 3.798 -21.899 1.00 95.25 111 LYS A O 1
ATOM 917 N N . SER A 1 112 ? 9.473 5.760 -22.911 1.00 95.25 112 SER A N 1
ATOM 918 C CA . SER A 1 112 ? 8.832 5.201 -24.111 1.00 95.25 112 SER A CA 1
ATOM 919 C C . SER A 1 112 ? 9.651 4.109 -24.810 1.00 95.25 112 SER A C 1
ATOM 921 O O . SER A 1 112 ? 9.100 3.135 -25.316 1.00 95.25 112 SER A O 1
ATOM 923 N N . GLU A 1 113 ? 10.970 4.247 -24.788 1.00 94.88 113 GLU A N 1
ATOM 924 C CA . GLU A 1 113 ? 11.967 3.322 -25.316 1.00 94.88 113 GLU A CA 1
ATOM 925 C C . GLU A 1 113 ? 12.049 1.998 -24.535 1.00 94.88 113 GLU A C 1
ATOM 927 O O . GLU A 1 113 ? 12.533 1.007 -25.081 1.00 94.88 113 GLU A O 1
ATOM 932 N N . HIS A 1 114 ? 11.518 1.957 -23.308 1.00 95.00 114 HIS A N 1
ATOM 933 C CA . HIS A 1 114 ? 11.463 0.779 -22.437 1.00 95.00 114 HIS A CA 1
ATOM 934 C C . HIS A 1 114 ? 10.046 0.190 -22.306 1.00 95.00 114 HIS A C 1
ATOM 936 O O . HIS A 1 114 ? 9.881 -0.875 -21.716 1.00 95.00 114 HIS A O 1
ATOM 942 N N . ALA A 1 115 ? 9.023 0.797 -22.925 1.00 93.88 115 ALA A N 1
ATOM 943 C CA . ALA A 1 115 ? 7.610 0.377 -22.865 1.00 93.88 115 ALA A CA 1
ATOM 944 C C . ALA A 1 115 ? 7.277 -0.910 -23.663 1.00 93.88 115 ALA A C 1
ATOM 946 O O . ALA A 1 115 ? 6.166 -1.108 -24.159 1.00 93.88 115 ALA A O 1
ATOM 947 N N . SER A 1 116 ? 8.260 -1.793 -23.808 1.00 95.12 116 SER A N 1
ATOM 948 C CA . SER A 1 116 ? 8.132 -3.164 -24.311 1.00 95.12 116 SER A CA 1
ATOM 949 C C . SER A 1 116 ? 9.049 -4.145 -23.571 1.00 95.12 116 SER A C 1
ATOM 951 O O . SER A 1 116 ? 9.085 -5.328 -23.913 1.00 95.12 116 SER A O 1
ATOM 953 N N . ASP A 1 117 ? 9.811 -3.664 -22.586 1.00 95.44 117 ASP A N 1
ATOM 954 C CA . ASP A 1 117 ? 10.779 -4.455 -21.841 1.00 95.44 117 ASP A CA 1
ATOM 955 C C . ASP A 1 117 ? 10.109 -5.183 -20.670 1.00 95.44 117 ASP A C 1
ATOM 957 O O . ASP A 1 117 ? 9.874 -4.632 -19.595 1.00 95.44 117 ASP A O 1
ATOM 961 N N . MET A 1 118 ? 9.808 -6.463 -20.868 1.00 94.56 118 MET A N 1
ATOM 962 C CA . MET A 1 118 ? 9.153 -7.270 -19.839 1.00 94.56 118 MET A CA 1
ATOM 963 C C . MET A 1 118 ? 9.971 -7.404 -18.547 1.00 94.56 118 MET A C 1
ATOM 965 O O . MET A 1 118 ? 9.372 -7.675 -17.510 1.00 94.56 118 MET A O 1
ATOM 969 N N . TYR A 1 119 ? 11.295 -7.211 -18.575 1.00 92.50 119 TYR A N 1
ATOM 970 C CA . TYR A 1 119 ? 12.109 -7.202 -17.356 1.00 92.50 119 TYR A CA 1
ATOM 971 C C . TYR A 1 119 ? 11.815 -5.963 -16.513 1.00 92.50 119 TYR A C 1
ATOM 973 O O . TYR A 1 119 ? 11.592 -6.076 -15.310 1.00 92.50 119 TYR A O 1
ATOM 981 N N . ILE A 1 120 ? 11.695 -4.795 -17.143 1.00 95.06 120 ILE A N 1
ATOM 982 C CA . ILE A 1 120 ? 11.251 -3.584 -16.446 1.00 95.06 120 ILE A CA 1
ATOM 983 C C . ILE A 1 120 ? 9.832 -3.756 -15.915 1.00 95.06 120 ILE A C 1
ATOM 985 O O . ILE A 1 120 ? 9.587 -3.496 -14.745 1.00 95.06 120 ILE A O 1
ATOM 989 N N . LEU A 1 121 ? 8.897 -4.286 -16.708 1.00 96.44 121 LEU A N 1
ATOM 990 C CA . LEU A 1 121 ? 7.531 -4.483 -16.210 1.00 96.44 121 LEU A CA 1
ATOM 991 C C . LEU A 1 121 ? 7.475 -5.432 -14.998 1.00 96.44 121 LEU A C 1
ATOM 993 O O . LEU A 1 121 ? 6.705 -5.202 -14.067 1.00 96.44 121 LEU A O 1
ATOM 997 N N . ASN A 1 122 ? 8.296 -6.486 -14.991 1.00 95.50 122 ASN A N 1
ATOM 998 C CA . ASN A 1 122 ? 8.400 -7.401 -13.855 1.00 95.50 122 ASN A CA 1
ATOM 999 C C . ASN A 1 122 ? 9.060 -6.745 -12.631 1.00 95.50 122 ASN A C 1
ATOM 1001 O O . ASN A 1 122 ? 8.645 -7.041 -11.507 1.00 95.50 122 ASN A O 1
ATOM 1005 N N . HIS A 1 123 ? 10.039 -5.855 -12.840 1.00 95.44 123 HIS A N 1
ATOM 1006 C CA . HIS A 1 123 ? 10.627 -5.015 -11.790 1.00 95.44 123 HIS A CA 1
ATOM 1007 C C . HIS A 1 123 ? 9.558 -4.182 -11.097 1.00 95.44 123 HIS A C 1
ATOM 1009 O O . HIS A 1 123 ? 9.338 -4.301 -9.895 1.00 95.44 123 HIS A O 1
ATOM 1015 N N . GLU A 1 124 ? 8.823 -3.417 -11.896 1.00 96.75 124 GLU A N 1
ATOM 1016 C CA . GLU A 1 124 ? 7.776 -2.513 -11.440 1.00 96.75 124 GLU A CA 1
ATOM 1017 C C . GLU A 1 124 ? 6.629 -3.263 -10.746 1.00 96.75 124 GLU A C 1
ATOM 1019 O O . GLU A 1 124 ? 6.144 -2.869 -9.683 1.00 96.75 124 GLU A O 1
ATOM 1024 N N . GLN A 1 125 ? 6.248 -4.431 -11.273 1.00 97.62 125 GLN A N 1
ATOM 1025 C CA . GLN A 1 125 ? 5.295 -5.321 -10.611 1.00 97.62 125 GLN A CA 1
ATOM 1026 C C . GLN A 1 125 ? 5.779 -5.767 -9.225 1.00 97.62 125 GLN A C 1
ATOM 1028 O O . GLN A 1 125 ? 4.951 -5.975 -8.335 1.00 97.62 125 GLN A O 1
ATOM 1033 N N . LYS A 1 126 ? 7.092 -5.928 -9.010 1.00 96.88 126 LYS A N 1
ATOM 1034 C CA . LYS A 1 126 ? 7.615 -6.345 -7.707 1.00 96.88 126 LYS A CA 1
ATOM 1035 C C . LYS A 1 126 ? 7.392 -5.282 -6.641 1.00 96.88 126 LYS A C 1
ATOM 1037 O O . LYS A 1 126 ? 7.003 -5.654 -5.541 1.00 96.88 126 LYS A O 1
ATOM 1042 N N . HIS A 1 127 ? 7.555 -3.999 -6.956 1.00 96.75 127 HIS A N 1
ATOM 1043 C CA . HIS A 1 127 ? 7.219 -2.917 -6.025 1.00 96.75 127 HIS A CA 1
ATOM 1044 C C . HIS A 1 127 ? 5.747 -2.975 -5.606 1.00 96.75 127 HIS A C 1
ATOM 1046 O O . HIS A 1 127 ? 5.422 -2.837 -4.427 1.00 96.75 127 HIS A O 1
ATOM 1052 N N . PHE A 1 128 ? 4.849 -3.292 -6.543 1.00 97.81 128 PHE A N 1
ATOM 1053 C CA . PHE A 1 128 ? 3.440 -3.493 -6.217 1.00 97.81 128 PHE A CA 1
ATOM 1054 C C . PHE A 1 128 ? 3.183 -4.738 -5.355 1.00 97.81 128 PHE A C 1
ATOM 1056 O O . PHE A 1 128 ? 2.396 -4.681 -4.408 1.00 97.81 128 PHE A O 1
ATOM 1063 N N . ASP A 1 129 ? 3.884 -5.841 -5.625 1.00 97.94 129 ASP A N 1
ATOM 1064 C CA . ASP A 1 129 ? 3.841 -7.048 -4.791 1.00 97.94 129 ASP A CA 1
ATOM 1065 C C . ASP A 1 129 ? 4.394 -6.789 -3.372 1.00 97.94 129 ASP A C 1
ATOM 1067 O O . ASP A 1 129 ? 3.860 -7.314 -2.397 1.00 97.94 129 ASP A O 1
ATOM 1071 N N . ILE A 1 130 ? 5.433 -5.958 -3.227 1.00 97.69 130 ILE A N 1
ATOM 1072 C CA . ILE A 1 130 ? 5.990 -5.550 -1.928 1.00 97.69 130 ILE A CA 1
ATOM 1073 C C . ILE A 1 130 ? 4.936 -4.791 -1.102 1.00 97.69 130 ILE A C 1
ATOM 1075 O O . ILE A 1 130 ? 4.774 -5.060 0.090 1.00 97.69 130 ILE A O 1
ATOM 1079 N N . THR A 1 131 ? 4.157 -3.907 -1.725 1.00 97.62 131 THR A N 1
ATOM 1080 C CA . THR A 1 131 ? 3.062 -3.193 -1.047 1.00 97.62 131 THR A CA 1
ATOM 1081 C C . THR A 1 131 ? 1.929 -4.129 -0.623 1.00 97.62 131 THR A C 1
ATOM 1083 O O . THR A 1 131 ? 1.325 -3.932 0.432 1.00 97.62 131 THR A O 1
ATOM 1086 N N . GLU A 1 132 ? 1.662 -5.205 -1.365 1.00 97.75 132 GLU A N 1
ATOM 1087 C CA . GLU A 1 132 ? 0.740 -6.240 -0.885 1.00 97.75 132 GLU A CA 1
ATOM 1088 C C . GLU A 1 132 ? 1.288 -6.986 0.340 1.00 97.75 132 GLU A C 1
ATOM 1090 O O . GLU A 1 132 ? 0.531 -7.257 1.275 1.00 97.75 132 GLU A O 1
ATOM 1095 N N . ILE A 1 133 ? 2.598 -7.253 0.402 1.00 98.00 133 ILE A N 1
ATOM 1096 C CA . ILE A 1 133 ? 3.224 -7.847 1.593 1.00 98.00 133 ILE A CA 1
ATOM 1097 C C . ILE A 1 133 ? 3.036 -6.935 2.815 1.00 98.00 133 ILE A C 1
ATOM 1099 O O . ILE A 1 133 ? 2.710 -7.439 3.894 1.00 98.00 133 ILE A O 1
ATOM 1103 N N . GLN A 1 134 ? 3.191 -5.613 2.660 1.00 97.81 134 GLN A N 1
ATOM 1104 C CA . GLN A 1 134 ? 2.873 -4.635 3.710 1.00 97.81 134 GLN A CA 1
ATOM 1105 C C . GLN A 1 134 ? 1.434 -4.798 4.200 1.00 97.81 134 GLN A C 1
ATOM 1107 O O . GLN A 1 134 ? 1.204 -4.976 5.395 1.00 97.81 134 GLN A O 1
ATOM 1112 N N . VAL A 1 135 ? 0.473 -4.784 3.277 1.00 98.19 135 VAL A N 1
ATOM 1113 C CA . VAL A 1 135 ? -0.956 -4.901 3.590 1.00 98.19 135 VAL A CA 1
ATOM 1114 C C . VAL A 1 135 ? -1.272 -6.206 4.311 1.00 98.19 135 VAL A C 1
ATOM 1116 O O . VAL A 1 135 ? -2.018 -6.220 5.291 1.00 98.19 135 VAL A O 1
ATOM 1119 N N . ARG A 1 136 ? -0.674 -7.319 3.879 1.00 98.31 136 ARG A N 1
ATOM 1120 C CA . ARG A 1 136 ? -0.858 -8.617 4.531 1.00 98.31 136 ARG A CA 1
ATOM 1121 C C . ARG A 1 136 ? -0.349 -8.594 5.969 1.00 98.31 136 ARG A C 1
ATOM 1123 O O . ARG A 1 136 ? -1.075 -9.008 6.869 1.00 98.31 136 ARG A O 1
ATOM 1130 N N . LYS A 1 137 ? 0.852 -8.049 6.196 1.00 98.31 137 LYS A N 1
ATOM 1131 C CA . LYS A 1 137 ? 1.417 -7.879 7.543 1.00 98.31 137 LYS A CA 1
ATOM 1132 C C . LYS A 1 137 ? 0.529 -6.996 8.428 1.00 98.31 137 LYS A C 1
ATOM 1134 O O . LYS A 1 137 ? 0.317 -7.337 9.590 1.00 98.31 137 LYS A O 1
ATOM 1139 N N . ILE A 1 138 ? -0.006 -5.895 7.890 1.00 98.38 138 ILE A N 1
ATOM 1140 C CA . ILE A 1 138 ? -0.911 -4.990 8.620 1.00 98.38 138 ILE A CA 1
ATOM 1141 C C . ILE A 1 138 ? -2.203 -5.728 9.000 1.00 98.38 138 ILE A C 1
ATOM 1143 O O . ILE A 1 138 ? -2.592 -5.742 10.167 1.00 98.38 138 ILE A O 1
ATOM 1147 N N . ASN A 1 139 ? -2.844 -6.407 8.049 1.00 98.31 139 ASN A N 1
ATOM 1148 C CA . ASN A 1 139 ? -4.056 -7.180 8.317 1.00 98.31 139 ASN A CA 1
ATOM 1149 C C . ASN A 1 139 ? -3.815 -8.280 9.372 1.00 98.31 139 ASN A C 1
ATOM 1151 O O . ASN A 1 139 ? -4.634 -8.452 10.277 1.00 98.31 139 ASN A O 1
ATOM 1155 N N . GLU A 1 140 ? -2.686 -8.994 9.307 1.00 98.25 140 GLU A N 1
ATOM 1156 C CA . GLU A 1 140 ? -2.312 -10.031 10.279 1.00 98.25 140 GLU A CA 1
ATOM 1157 C C . GLU A 1 140 ? -2.120 -9.472 11.696 1.00 98.25 140 GLU A C 1
ATOM 1159 O O . GLU A 1 140 ? -2.682 -10.024 12.649 1.00 98.25 140 GLU A O 1
ATOM 1164 N N . ILE A 1 141 ? -1.379 -8.366 11.856 1.00 97.44 141 ILE A N 1
ATOM 1165 C CA . ILE A 1 141 ? -1.152 -7.780 13.184 1.00 97.44 141 ILE A CA 1
ATOM 1166 C C . ILE A 1 141 ? -2.443 -7.200 13.767 1.00 97.44 141 ILE A C 1
ATOM 1168 O O . ILE A 1 141 ? -2.719 -7.395 14.951 1.00 97.44 141 ILE A O 1
ATOM 1172 N N . VAL A 1 142 ? -3.289 -6.561 12.951 1.00 97.38 142 VAL A N 1
ATOM 1173 C CA . VAL A 1 142 ? -4.576 -6.029 13.421 1.00 97.38 142 VAL A CA 1
ATOM 1174 C C . VAL A 1 142 ? -5.523 -7.160 13.820 1.00 97.38 142 VAL A C 1
ATOM 1176 O O . VAL A 1 142 ? -6.176 -7.088 14.868 1.00 97.38 142 VAL A O 1
ATOM 1179 N N . ALA A 1 143 ? -5.560 -8.240 13.039 1.00 97.75 143 ALA A N 1
ATOM 1180 C CA . ALA A 1 143 ? -6.350 -9.421 13.360 1.00 97.75 143 ALA A CA 1
ATOM 1181 C C . ALA A 1 143 ? -5.913 -10.084 14.672 1.00 97.75 143 ALA A C 1
ATOM 1183 O O . ALA A 1 143 ? -6.765 -10.440 15.488 1.00 97.75 143 ALA A O 1
ATOM 1184 N N . ALA A 1 144 ? -4.606 -10.220 14.900 1.00 97.38 144 ALA A N 1
ATOM 1185 C CA . ALA A 1 144 ? -4.069 -10.818 16.118 1.00 97.38 144 ALA A CA 1
ATOM 1186 C C . ALA A 1 144 ? -4.263 -9.917 17.349 1.00 97.38 144 ALA A C 1
ATOM 1188 O O . ALA A 1 144 ? -4.632 -10.385 18.435 1.00 97.38 144 ALA A O 1
ATOM 1189 N N . GLU A 1 145 ? -4.024 -8.614 17.192 1.00 96.19 145 GLU A N 1
ATOM 1190 C CA . GLU A 1 145 ? -3.876 -7.719 18.333 1.00 96.19 145 GLU A CA 1
ATOM 1191 C C . GLU A 1 145 ? -5.112 -6.898 18.685 1.00 96.19 145 GLU A C 1
ATOM 1193 O O . GLU A 1 145 ? -5.246 -6.503 19.845 1.00 96.19 145 GLU A O 1
ATOM 1198 N N . PHE A 1 146 ? -6.055 -6.724 17.760 1.00 96.31 146 PHE A N 1
ATOM 1199 C CA . PHE A 1 146 ? -7.143 -5.761 17.933 1.00 96.31 146 PHE A CA 1
ATOM 1200 C C . PHE A 1 146 ? -8.535 -6.324 17.639 1.00 96.31 146 PHE A C 1
ATOM 1202 O O . PHE A 1 146 ? -9.477 -6.018 18.379 1.00 96.31 146 PHE A O 1
ATOM 1209 N N . LEU A 1 147 ? -8.691 -7.147 16.597 1.00 97.06 147 LEU A N 1
ATOM 1210 C CA . LEU A 1 147 ? -10.014 -7.622 16.183 1.00 97.06 147 LEU A CA 1
ATOM 1211 C C . LEU A 1 147 ? -10.717 -8.424 17.284 1.00 97.06 147 LEU A C 1
ATOM 1213 O O . LEU A 1 147 ? -10.153 -9.316 17.915 1.00 97.06 147 LEU A O 1
ATOM 1217 N N . GLY A 1 148 ? -11.984 -8.081 17.527 1.00 96.50 148 GLY A N 1
ATOM 1218 C CA . GLY A 1 148 ? -12.832 -8.747 18.518 1.00 96.50 148 GLY A CA 1
ATOM 1219 C C . GLY A 1 148 ? -12.481 -8.462 19.985 1.00 96.50 148 GLY A C 1
ATOM 1220 O O . GLY A 1 148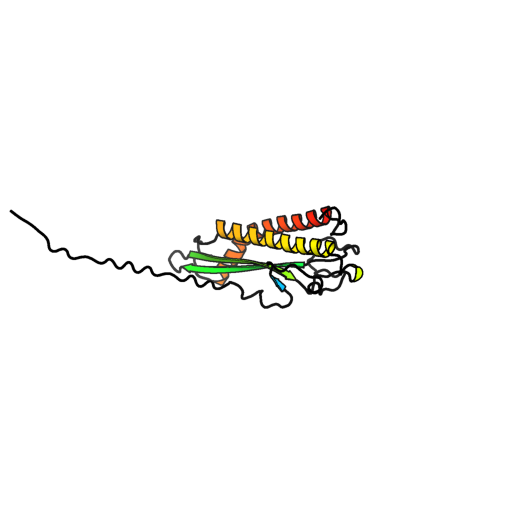 ? -13.227 -8.880 20.872 1.00 96.50 148 GLY A O 1
ATOM 1221 N N . LYS A 1 149 ? -11.394 -7.733 20.274 1.00 96.06 149 LYS A N 1
ATOM 1222 C CA . LYS A 1 149 ? -11.026 -7.347 21.644 1.00 96.06 149 LYS A CA 1
ATOM 1223 C C . LYS A 1 149 ? -11.866 -6.155 22.121 1.00 96.06 149 LYS A C 1
ATOM 1225 O O . LYS A 1 149 ? -12.409 -5.386 21.327 1.00 96.06 149 LYS A O 1
ATOM 1230 N N . GLN A 1 150 ? -12.020 -6.020 23.439 1.00 95.25 150 GLN A N 1
ATOM 1231 C CA . GLN A 1 150 ? -12.737 -4.902 24.058 1.00 95.25 150 GLN A CA 1
ATOM 1232 C C . GLN A 1 150 ? -11.757 -3.881 24.629 1.00 95.25 150 GLN A C 1
ATOM 1234 O O . GLN A 1 150 ? -10.875 -4.226 25.413 1.00 95.25 150 GLN A O 1
ATOM 1239 N N . PHE A 1 151 ? -11.982 -2.616 24.295 1.00 95.81 151 PHE A N 1
ATOM 1240 C CA . PHE A 1 151 ? -11.181 -1.480 24.730 1.00 95.81 151 PHE A CA 1
ATOM 1241 C C . PHE A 1 151 ? -12.070 -0.457 25.432 1.00 95.81 151 PHE A C 1
ATOM 1243 O O . PHE A 1 151 ? -13.237 -0.289 25.079 1.00 95.81 151 PHE A O 1
ATOM 1250 N N . ALA A 1 152 ? -11.536 0.228 26.442 1.00 95.62 152 ALA A N 1
ATOM 1251 C CA . ALA A 1 152 ? -12.272 1.289 27.119 1.00 95.62 152 ALA A CA 1
ATOM 1252 C C . ALA A 1 152 ? -12.421 2.506 26.199 1.00 95.62 152 ALA A C 1
ATOM 1254 O O . ALA A 1 152 ? -11.459 2.916 25.546 1.00 95.62 152 ALA A O 1
ATOM 1255 N N . CYS A 1 153 ? -13.608 3.116 26.179 1.00 95.50 153 CYS A N 1
ATOM 1256 C CA 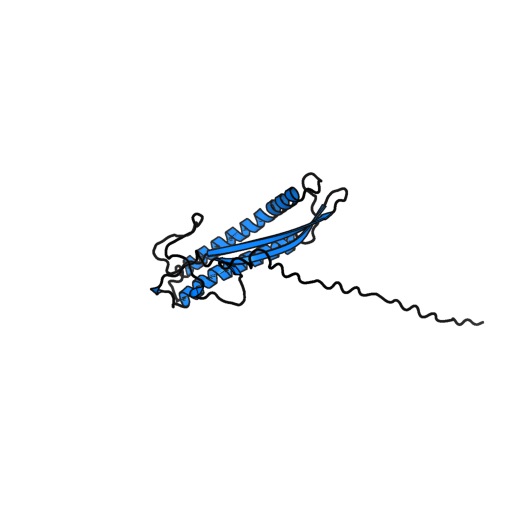. CYS A 1 153 ? -13.807 4.360 25.442 1.00 95.50 153 CYS A CA 1
ATOM 1257 C C . CYS A 1 153 ? -12.887 5.472 25.989 1.00 95.50 153 CYS A C 1
ATOM 1259 O O . CYS A 1 153 ? -12.730 5.589 27.213 1.00 95.50 153 CYS A O 1
ATOM 1261 N N . PRO A 1 154 ? -12.323 6.334 25.125 1.00 93.88 154 PRO A N 1
ATOM 1262 C CA . PRO A 1 154 ? -11.563 7.497 25.563 1.00 93.88 154 PRO A CA 1
ATOM 1263 C C . PRO A 1 154 ? -12.440 8.393 26.447 1.00 93.88 154 PRO A C 1
ATOM 1265 O O . PRO A 1 154 ? -13.617 8.626 26.164 1.00 93.88 154 PRO A O 1
ATOM 1268 N N . SER A 1 155 ? -11.881 8.842 27.574 1.00 87.88 155 SER A N 1
ATOM 1269 C CA . SER A 1 155 ? -12.587 9.642 28.591 1.00 87.88 155 SER A CA 1
ATOM 1270 C C . SER A 1 155 ? -13.849 8.982 29.180 1.00 87.88 155 SER A C 1
ATOM 1272 O O . SER A 1 155 ? -14.649 9.655 29.828 1.00 87.88 155 SER A O 1
ATOM 1274 N N . GLY A 1 156 ? -14.053 7.676 28.961 1.00 87.75 156 GLY A N 1
ATOM 1275 C CA . GLY A 1 156 ? -15.233 6.934 29.412 1.00 87.75 156 GLY A CA 1
ATOM 1276 C C . GLY A 1 156 ? -16.533 7.275 28.671 1.00 87.75 156 GLY A C 1
ATOM 1277 O O . GLY A 1 156 ? -17.605 6.884 29.132 1.00 87.75 156 GLY A O 1
ATOM 1278 N N . GLN A 1 157 ? -16.468 7.995 27.547 1.00 87.00 157 GLN A N 1
ATOM 1279 C CA . GLN A 1 157 ? -17.642 8.474 26.811 1.00 87.00 157 GLN A CA 1
ATOM 1280 C C . GLN A 1 157 ? -17.736 7.844 25.419 1.00 87.00 157 GLN A C 1
ATOM 1282 O O . GLN A 1 157 ? -16.730 7.650 24.745 1.00 87.00 157 GLN A O 1
ATOM 1287 N N . SER A 1 158 ? -18.958 7.574 24.952 1.00 88.62 158 SER A N 1
ATOM 1288 C CA . SER A 1 158 ? -19.235 6.988 23.632 1.00 88.62 158 SER A CA 1
ATOM 1289 C C . SER A 1 158 ? -19.150 8.025 22.501 1.00 88.62 158 SER A C 1
ATOM 1291 O O . SER A 1 158 ? -20.098 8.192 21.733 1.00 88.62 158 SER A O 1
ATOM 1293 N N . GLN A 1 159 ? -18.048 8.772 22.438 1.00 92.81 159 GLN A N 1
ATOM 1294 C CA . GLN A 1 159 ? -17.794 9.760 21.392 1.00 92.81 159 GLN A CA 1
ATOM 1295 C C . GLN A 1 159 ? -17.125 9.070 20.202 1.00 92.81 159 GLN A C 1
ATOM 1297 O O . GLN A 1 159 ? -15.981 8.633 20.307 1.00 92.81 159 GLN A O 1
ATOM 1302 N N . TYR A 1 160 ? -17.847 8.950 19.087 1.00 92.38 160 TYR A N 1
ATOM 1303 C CA . TYR A 1 160 ? -17.390 8.194 17.918 1.00 92.38 160 TYR A CA 1
ATOM 1304 C C . TYR A 1 160 ? -16.066 8.730 17.356 1.00 92.38 160 TYR A C 1
ATOM 1306 O O . TYR A 1 160 ? -15.144 7.948 17.147 1.00 92.38 160 TYR A O 1
ATOM 1314 N N . ASP A 1 161 ? -15.933 10.047 17.190 1.00 95.38 161 ASP A N 1
ATOM 1315 C CA . ASP A 1 161 ? -14.716 10.658 16.638 1.00 95.38 161 ASP A CA 1
ATOM 1316 C C . ASP A 1 161 ? -13.500 10.404 17.536 1.00 95.38 161 ASP A C 1
ATOM 1318 O O . ASP A 1 161 ? -12.466 9.948 17.058 1.00 95.38 161 ASP A O 1
ATOM 1322 N N . ALA A 1 162 ? -13.656 10.570 18.854 1.00 95.81 162 ALA A N 1
ATOM 1323 C CA . ALA A 1 162 ? -12.592 10.287 19.816 1.00 95.81 162 ALA A CA 1
ATOM 1324 C C . ALA A 1 162 ? -12.186 8.802 19.817 1.00 95.81 162 ALA A C 1
ATOM 1326 O O . ALA A 1 162 ? -11.014 8.475 19.987 1.00 95.81 162 ALA A O 1
ATOM 1327 N N . ILE A 1 163 ? -13.145 7.886 19.634 1.00 96.31 163 ILE A N 1
ATOM 1328 C CA . ILE A 1 163 ? -12.864 6.448 19.513 1.00 96.31 163 ILE A CA 1
ATOM 1329 C C . ILE A 1 163 ? -12.075 6.161 18.235 1.00 96.31 163 ILE A C 1
ATOM 1331 O O . ILE A 1 163 ? -11.102 5.419 18.297 1.00 96.31 163 ILE A O 1
ATOM 1335 N N . ASN A 1 164 ? -12.444 6.756 17.099 1.00 96.25 164 ASN A N 1
ATOM 1336 C CA . ASN A 1 164 ? -11.705 6.573 15.846 1.00 96.25 164 ASN A CA 1
ATOM 1337 C C . ASN A 1 164 ? -10.297 7.163 15.915 1.00 96.25 164 ASN A C 1
ATOM 1339 O O . ASN A 1 164 ? -9.351 6.516 15.475 1.00 96.25 164 ASN A O 1
ATOM 1343 N N . GLU A 1 165 ? -10.144 8.343 16.514 1.00 96.69 165 GLU A N 1
ATOM 1344 C CA . GLU A 1 165 ? -8.831 8.935 16.763 1.00 96.69 165 GLU A CA 1
ATOM 1345 C C . GLU A 1 165 ? -7.976 8.009 17.635 1.00 96.69 165 GLU A C 1
ATOM 1347 O O . GLU A 1 165 ? -6.817 7.751 17.314 1.00 96.69 165 GLU A O 1
ATOM 1352 N N . LYS A 1 166 ? -8.561 7.433 18.693 1.00 96.62 166 LYS A N 1
ATOM 1353 C CA . LYS A 1 166 ? -7.852 6.485 19.555 1.00 96.62 166 LYS A CA 1
ATOM 1354 C C . LYS A 1 166 ? -7.457 5.203 18.816 1.00 96.62 166 LYS A C 1
ATOM 1356 O O . LYS A 1 166 ? -6.332 4.750 18.980 1.00 96.62 166 LYS A O 1
ATOM 1361 N N . ILE A 1 167 ? -8.341 4.643 17.989 1.00 96.75 167 ILE A N 1
ATOM 1362 C CA . ILE A 1 167 ? -8.018 3.475 17.154 1.00 96.75 167 ILE A CA 1
ATOM 1363 C C . ILE A 1 167 ? -6.841 3.802 16.236 1.00 96.75 167 ILE A C 1
ATOM 1365 O O . ILE A 1 167 ? -5.868 3.057 16.219 1.00 96.75 167 ILE A O 1
ATOM 1369 N N . SER A 1 168 ? -6.889 4.939 15.537 1.00 96.56 168 SER A N 1
ATOM 1370 C CA . SER A 1 168 ? -5.789 5.382 14.679 1.00 96.56 168 SER A CA 1
ATOM 1371 C C . SER A 1 168 ? -4.478 5.481 15.462 1.00 96.56 168 SER A C 1
ATOM 1373 O O . SER A 1 168 ? -3.475 4.932 15.026 1.00 96.56 168 SER A O 1
ATOM 1375 N N . GLN A 1 169 ? -4.490 6.118 16.637 1.00 96.75 169 GLN A N 1
ATOM 1376 C CA . GLN A 1 169 ? -3.310 6.265 17.497 1.00 96.75 169 GLN A CA 1
ATOM 1377 C C . GLN A 1 169 ? -2.753 4.925 17.993 1.00 96.75 169 GLN A C 1
ATOM 1379 O O . GLN A 1 169 ? -1.538 4.773 18.075 1.00 96.75 169 GLN A O 1
ATOM 1384 N N . ASP A 1 170 ? -3.618 3.968 18.333 1.00 95.81 170 ASP A N 1
ATOM 1385 C CA . ASP A 1 170 ? -3.204 2.658 18.844 1.00 95.81 170 ASP A CA 1
ATOM 1386 C C . ASP A 1 170 ? -2.652 1.751 17.728 1.00 95.81 170 ASP A C 1
ATOM 1388 O O . ASP A 1 170 ? -1.734 0.966 17.972 1.00 95.81 170 ASP A O 1
ATOM 1392 N N . LEU A 1 171 ? -3.184 1.862 16.504 1.00 96.25 171 LEU A N 1
ATOM 1393 C CA . LEU A 1 171 ? -2.711 1.106 15.339 1.00 96.25 171 LEU A CA 1
ATOM 1394 C C . LEU A 1 171 ? -1.416 1.681 14.747 1.00 96.25 171 LEU A C 1
ATOM 1396 O O . LEU A 1 171 ? -0.579 0.917 14.258 1.00 96.25 171 LEU A O 1
ATOM 1400 N N . GLN A 1 172 ? -1.242 3.007 14.801 1.00 96.25 172 GLN A N 1
ATOM 1401 C CA . GLN A 1 172 ? -0.177 3.717 14.087 1.00 96.25 172 GLN A CA 1
ATOM 1402 C C . GLN A 1 172 ? 1.230 3.153 14.338 1.00 96.25 172 GLN A C 1
ATOM 1404 O O . GLN A 1 172 ? 1.923 2.913 13.356 1.00 96.25 172 GLN A O 1
ATOM 1409 N N . PRO A 1 173 ? 1.675 2.857 15.578 1.00 97.25 173 PRO A N 1
ATOM 1410 C CA . PRO A 1 173 ? 3.048 2.401 15.798 1.00 97.25 173 PRO A CA 1
ATOM 1411 C C . PRO A 1 173 ? 3.368 1.066 15.115 1.00 97.25 173 PRO A C 1
ATOM 1413 O O . PRO A 1 173 ? 4.472 0.880 14.608 1.00 97.25 173 PRO A O 1
ATOM 1416 N N . ALA A 1 174 ? 2.406 0.135 15.092 1.00 95.12 174 ALA A N 1
ATOM 1417 C CA . ALA A 1 174 ? 2.576 -1.153 14.422 1.00 95.12 174 ALA A CA 1
ATOM 1418 C C . ALA A 1 174 ? 2.593 -0.982 12.895 1.00 95.12 174 ALA A C 1
ATOM 1420 O O . ALA A 1 174 ? 3.410 -1.598 12.214 1.00 95.12 174 ALA A O 1
ATOM 1421 N N . ILE A 1 175 ? 1.725 -0.111 12.369 1.00 96.31 175 ILE A N 1
ATOM 1422 C CA . ILE A 1 175 ? 1.678 0.225 10.941 1.00 96.31 175 ILE A CA 1
ATOM 1423 C C . ILE A 1 175 ? 2.976 0.922 10.506 1.00 96.31 175 ILE A C 1
ATOM 1425 O O . ILE A 1 175 ? 3.573 0.514 9.513 1.00 96.31 175 ILE A O 1
ATOM 1429 N N . ASP A 1 176 ? 3.466 1.900 11.270 1.00 96.38 176 ASP A N 1
ATOM 1430 C CA . ASP A 1 176 ? 4.706 2.635 10.989 1.00 96.38 176 ASP A CA 1
ATOM 1431 C C . ASP A 1 176 ? 5.917 1.709 10.914 1.00 96.38 176 ASP A C 1
ATOM 1433 O O . ASP A 1 176 ? 6.754 1.849 10.021 1.00 96.38 176 ASP A O 1
ATOM 1437 N N . GLN A 1 177 ? 6.010 0.736 11.825 1.00 96.88 177 GLN A N 1
ATOM 1438 C CA . GLN A 1 177 ? 7.079 -0.255 11.783 1.00 96.88 177 GLN A CA 1
ATOM 1439 C C . GLN A 1 177 ? 7.030 -1.067 10.479 1.00 96.88 177 GLN A C 1
ATOM 1441 O O . GLN A 1 177 ? 8.057 -1.248 9.825 1.00 96.88 177 GLN A O 1
ATOM 1446 N N . ILE A 1 178 ? 5.847 -1.531 10.070 1.00 97.81 178 ILE A N 1
ATOM 1447 C CA . ILE A 1 178 ? 5.685 -2.315 8.837 1.00 97.81 178 ILE A CA 1
ATOM 1448 C C . ILE A 1 178 ? 5.993 -1.462 7.598 1.00 97.81 178 ILE A C 1
ATOM 1450 O O . ILE A 1 178 ? 6.627 -1.955 6.663 1.00 97.81 178 ILE A O 1
ATOM 1454 N N . ILE A 1 179 ? 5.599 -0.185 7.594 1.00 95.12 179 ILE A N 1
ATOM 1455 C CA . ILE A 1 179 ? 5.944 0.766 6.529 1.00 95.12 179 ILE A CA 1
ATOM 1456 C C . ILE A 1 179 ? 7.466 0.919 6.431 1.00 95.12 179 ILE A C 1
ATOM 1458 O O . ILE A 1 179 ? 8.017 0.836 5.338 1.00 95.12 179 ILE A O 1
ATOM 1462 N N . GLN A 1 180 ? 8.171 1.076 7.555 1.00 95.25 180 GLN A N 1
ATOM 1463 C CA . GLN A 1 180 ? 9.636 1.172 7.557 1.00 95.25 180 GLN A CA 1
ATOM 1464 C C . GLN A 1 180 ? 10.300 -0.093 6.997 1.00 95.25 180 GLN A C 1
ATOM 1466 O O . GLN A 1 180 ? 11.197 0.006 6.161 1.00 95.25 180 GLN A O 1
ATOM 1471 N N . GLU A 1 181 ? 9.840 -1.278 7.410 1.00 95.69 181 GLU A N 1
ATOM 1472 C CA . GLU A 1 181 ? 10.332 -2.557 6.879 1.00 95.69 181 GLU A CA 1
ATOM 1473 C C . GLU A 1 181 ? 10.102 -2.681 5.365 1.00 95.69 181 GLU A C 1
ATOM 1475 O O . GLU A 1 181 ? 10.957 -3.185 4.638 1.00 95.69 181 GLU A O 1
ATOM 1480 N N . THR A 1 182 ? 8.950 -2.219 4.883 1.00 95.06 182 THR A N 1
ATOM 1481 C CA . THR A 1 182 ? 8.562 -2.305 3.468 1.00 95.06 182 THR A CA 1
ATOM 1482 C C . THR A 1 182 ? 9.316 -1.288 2.616 1.00 95.06 182 THR A C 1
ATOM 1484 O O . THR A 1 182 ? 9.763 -1.610 1.516 1.00 95.06 182 THR A O 1
ATOM 1487 N N . ASN A 1 183 ? 9.545 -0.084 3.138 1.00 92.81 183 ASN A N 1
ATOM 1488 C CA . ASN A 1 183 ? 10.408 0.905 2.501 1.00 92.81 183 ASN A CA 1
ATOM 1489 C C 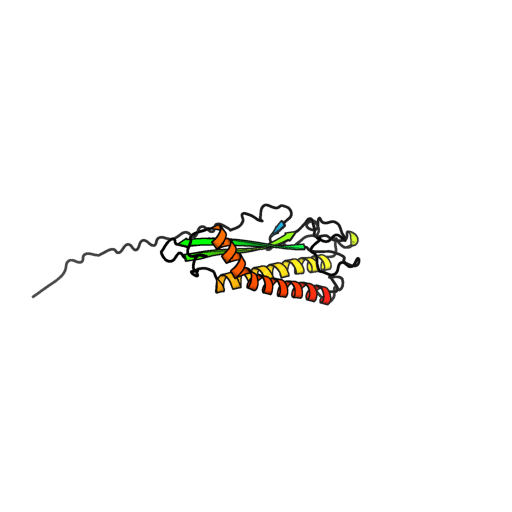. ASN A 1 183 ? 11.831 0.363 2.348 1.00 92.81 183 ASN A C 1
ATOM 1491 O O . ASN A 1 183 ? 12.409 0.470 1.270 1.00 92.81 183 ASN A O 1
ATOM 1495 N N . GLN A 1 184 ? 12.370 -0.291 3.383 1.00 94.00 184 GLN A N 1
ATOM 1496 C CA . GLN A 1 184 ? 13.679 -0.934 3.281 1.00 94.00 184 GLN A CA 1
ATOM 1497 C C . GLN A 1 184 ? 13.681 -2.058 2.237 1.00 94.00 184 GLN A C 1
ATOM 1499 O O . GLN A 1 184 ? 14.623 -2.156 1.461 1.00 94.00 184 GLN A O 1
ATOM 1504 N N . MET A 1 185 ? 12.618 -2.865 2.162 1.00 94.94 185 MET A N 1
ATOM 1505 C CA . MET A 1 185 ? 12.493 -3.919 1.150 1.00 94.94 185 MET A CA 1
ATOM 1506 C C . MET A 1 185 ? 12.504 -3.365 -0.281 1.00 94.94 185 MET A C 1
ATOM 1508 O O . MET A 1 185 ? 13.161 -3.947 -1.141 1.00 94.94 185 MET A O 1
ATOM 1512 N N . ASN A 1 186 ? 11.814 -2.247 -0.531 1.00 93.12 186 ASN A N 1
ATOM 1513 C CA . ASN A 1 186 ? 11.854 -1.562 -1.825 1.00 93.12 186 ASN A CA 1
ATOM 1514 C C . ASN A 1 186 ? 13.274 -1.082 -2.159 1.00 93.12 186 ASN A C 1
ATOM 1516 O O . ASN A 1 186 ? 13.785 -1.411 -3.225 1.00 93.12 186 ASN A O 1
ATOM 1520 N N . LEU A 1 187 ? 13.934 -0.389 -1.222 1.00 91.94 187 LEU A N 1
ATOM 1521 C CA . LEU A 1 187 ? 15.302 0.112 -1.405 1.00 91.94 187 LEU A CA 1
ATOM 1522 C C . LEU A 1 187 ? 16.312 -1.018 -1.649 1.00 91.94 187 LEU A C 1
ATOM 1524 O O . LEU A 1 187 ? 17.180 -0.908 -2.514 1.00 91.94 187 LEU A O 1
ATOM 1528 N N . ASP A 1 188 ? 16.199 -2.117 -0.903 1.00 92.88 188 ASP A N 1
ATOM 1529 C CA . ASP A 1 188 ? 17.067 -3.282 -1.059 1.00 92.88 188 ASP A CA 1
ATOM 1530 C C . ASP A 1 188 ? 16.853 -3.957 -2.418 1.00 92.88 188 ASP A C 1
ATOM 1532 O O . ASP A 1 188 ? 17.817 -4.417 -3.033 1.00 92.88 188 ASP A O 1
ATOM 1536 N N . TYR A 1 189 ? 15.603 -4.031 -2.884 1.00 92.75 189 TYR A N 1
ATOM 1537 C CA . TYR A 1 189 ? 15.255 -4.624 -4.173 1.00 92.75 189 TYR A CA 1
ATOM 1538 C C . TYR A 1 189 ? 15.767 -3.782 -5.348 1.00 92.75 189 TYR A C 1
ATOM 1540 O O . TYR A 1 189 ? 16.384 -4.319 -6.273 1.00 92.75 189 TYR A O 1
ATOM 1548 N N . ASP A 1 190 ? 15.602 -2.462 -5.274 1.00 91.56 190 ASP A N 1
ATOM 1549 C CA . ASP A 1 190 ? 16.175 -1.521 -6.235 1.00 91.56 190 ASP A CA 1
ATOM 1550 C C . ASP A 1 190 ? 17.699 -1.640 -6.308 1.00 91.56 190 ASP A C 1
ATOM 1552 O O . ASP A 1 190 ? 18.266 -1.787 -7.392 1.00 91.56 190 ASP A O 1
ATOM 1556 N N . ALA A 1 191 ? 18.377 -1.672 -5.157 1.00 90.50 191 ALA A N 1
ATOM 1557 C CA . ALA A 1 191 ? 19.829 -1.808 -5.103 1.00 90.50 191 ALA A CA 1
ATOM 1558 C C . ALA A 1 191 ? 20.325 -3.143 -5.692 1.00 90.50 191 ALA A C 1
ATOM 1560 O O . ALA A 1 191 ? 21.369 -3.183 -6.344 1.00 90.50 191 ALA A O 1
ATOM 1561 N N . GLN A 1 192 ? 19.595 -4.242 -5.472 1.00 91.12 192 GLN A N 1
ATOM 1562 C CA . GLN A 1 192 ? 19.963 -5.575 -5.970 1.00 91.12 192 GLN A CA 1
ATOM 1563 C C . GLN A 1 192 ? 19.810 -5.718 -7.484 1.00 91.12 192 GLN A C 1
ATOM 1565 O O . GLN A 1 192 ? 20.591 -6.428 -8.113 1.00 91.12 192 GLN A O 1
ATOM 1570 N N . THR A 1 193 ? 18.808 -5.060 -8.059 1.00 90.50 193 THR A N 1
ATOM 1571 C CA . THR A 1 193 ? 18.447 -5.172 -9.482 1.00 90.50 193 THR A CA 1
ATOM 1572 C C . THR A 1 193 ? 18.957 -4.003 -10.323 1.00 90.50 193 THR A C 1
ATOM 1574 O O . THR A 1 193 ? 18.707 -3.957 -11.529 1.00 90.50 193 THR A O 1
ATOM 1577 N N . ASN A 1 194 ? 19.659 -3.055 -9.689 1.00 89.94 194 ASN A N 1
ATOM 1578 C CA . ASN A 1 194 ? 20.041 -1.775 -10.274 1.00 89.94 194 ASN A CA 1
ATOM 1579 C C . ASN A 1 194 ? 18.819 -1.057 -10.877 1.00 89.94 194 ASN A C 1
ATOM 1581 O O . ASN A 1 194 ? 18.815 -0.732 -12.062 1.00 89.94 194 ASN A O 1
ATOM 1585 N N . HIS A 1 195 ? 17.759 -0.892 -10.079 1.00 88.12 195 HIS A N 1
ATOM 1586 C CA . HIS A 1 195 ? 16.472 -0.316 -10.498 1.00 88.12 195 HIS A CA 1
ATOM 1587 C C . HIS A 1 195 ? 15.893 -1.000 -11.749 1.00 88.12 195 HIS A C 1
ATOM 1589 O O . HIS A 1 195 ? 15.477 -0.353 -12.709 1.00 88.12 195 HIS A O 1
ATOM 1595 N N . GLY A 1 196 ? 15.968 -2.332 -11.789 1.00 86.25 196 GLY A N 1
ATOM 1596 C CA . GLY A 1 196 ? 15.497 -3.134 -12.917 1.00 86.25 196 GLY A CA 1
ATOM 1597 C C . GLY A 1 196 ? 16.359 -3.074 -14.184 1.00 86.25 196 GLY A C 1
ATOM 1598 O O . GLY A 1 196 ? 16.009 -3.715 -15.174 1.00 86.25 196 GLY A O 1
ATOM 1599 N N . MET A 1 197 ? 17.491 -2.361 -14.171 1.00 85.56 197 MET A N 1
ATOM 1600 C CA . MET A 1 197 ? 18.402 -2.269 -15.319 1.00 85.56 197 MET A CA 1
ATOM 1601 C C . MET A 1 197 ? 19.342 -3.482 -15.447 1.00 85.56 197 MET A C 1
ATOM 1603 O O . MET A 1 197 ? 19.961 -3.664 -16.499 1.00 85.56 197 MET A O 1
ATOM 1607 N N . ASP A 1 198 ? 19.466 -4.326 -14.413 1.00 82.62 198 ASP A N 1
ATOM 1608 C CA . ASP A 1 198 ? 20.216 -5.587 -14.476 1.00 82.62 198 ASP A CA 1
ATOM 1609 C C . ASP A 1 198 ? 19.293 -6.809 -14.633 1.00 82.62 198 ASP A C 1
ATOM 1611 O O . ASP A 1 198 ? 18.810 -7.406 -13.669 1.00 82.62 198 ASP A O 1
ATOM 1615 N N . SER A 1 199 ? 19.107 -7.235 -15.885 1.00 74.12 199 SER A N 1
ATOM 1616 C CA . SER A 1 199 ? 18.296 -8.412 -16.247 1.00 74.12 199 SER A CA 1
ATOM 1617 C C . SER A 1 199 ? 18.784 -9.758 -15.676 1.00 74.12 199 SER A C 1
ATOM 1619 O O . SER A 1 199 ? 18.069 -10.751 -15.800 1.00 74.12 199 SER A O 1
ATOM 1621 N N . GLN A 1 200 ? 19.985 -9.838 -15.081 1.00 72.88 200 GLN A N 1
ATOM 1622 C CA . GLN A 1 200 ? 20.496 -11.076 -14.471 1.00 72.88 200 GLN A CA 1
ATOM 1623 C C . GLN A 1 200 ? 20.066 -11.262 -13.007 1.00 72.88 200 GLN A C 1
ATOM 1625 O O . GLN A 1 200 ? 20.297 -12.338 -12.453 1.00 72.88 200 GLN A O 1
ATOM 1630 N N . MET A 1 201 ? 19.465 -10.240 -12.388 1.00 66.25 201 MET A N 1
ATOM 1631 C CA . MET A 1 201 ? 19.256 -10.154 -10.935 1.00 66.25 201 MET A CA 1
ATOM 1632 C C . MET A 1 201 ? 17.776 -10.165 -10.493 1.00 66.25 201 MET A C 1
ATOM 1634 O O . MET A 1 201 ? 17.509 -10.001 -9.303 1.00 66.25 201 MET A O 1
ATOM 1638 N N . GLN A 1 202 ? 16.826 -10.384 -11.413 1.00 58.28 202 GLN A N 1
ATOM 1639 C CA . GLN A 1 202 ? 15.381 -10.516 -11.131 1.00 58.28 202 GLN A CA 1
ATOM 1640 C C . GLN A 1 202 ? 14.916 -11.975 -11.082 1.00 58.28 202 GLN A C 1
ATOM 1642 O O . GLN A 1 202 ? 14.073 -12.293 -10.210 1.00 58.28 202 GLN A O 1
#

Foldseek 3Di:
DDDDDDDDPPPPPPPPPPPPPPPPPPCDDPVPPPQKDWDDPDADAQQLAQEDPLDDDPPDPDDSDNPAQWFWDKDKDKDWDKDWDLDVQTKIATADMAMTMITGRHHTHGHPVCNVPVLLSVLNRVLSVLRVVLRVQLRVCCVVPGHPDMDGQVVSDPDPVSRVVVVCVVSVVSSVVSVVVSVVVNVVSCVQCVNSPNSVRD

pLDDT: mean 84.5, std 20.2, range [32.53, 98.38]